Protein AF-A0A940AIV9-F1 (afdb_monomer)

Mean predicted aligned error: 17.61 Å

Structure (mmCIF, N/CA/C/O backbone):
data_AF-A0A940AIV9-F1
#
_entry.id   AF-A0A940AIV9-F1
#
loop_
_atom_site.group_PDB
_atom_site.id
_atom_site.type_symbol
_atom_site.label_atom_id
_atom_site.label_alt_id
_atom_site.label_comp_id
_atom_site.label_asym_id
_atom_site.label_entity_id
_atom_site.label_seq_id
_atom_site.pdbx_PDB_ins_code
_atom_site.Cartn_x
_atom_site.Cartn_y
_atom_site.Cartn_z
_atom_site.occupancy
_atom_site.B_iso_or_equiv
_atom_site.auth_seq_id
_atom_site.auth_comp_id
_atom_site.auth_asym_id
_atom_site.auth_atom_id
_atom_site.pdbx_PDB_model_num
ATOM 1 N N . MET A 1 1 ? -26.441 37.549 36.549 1.00 35.53 1 MET A N 1
ATOM 2 C CA . MET A 1 1 ? -25.973 38.434 35.463 1.00 35.53 1 MET A CA 1
ATOM 3 C C . MET A 1 1 ? -25.386 37.568 34.357 1.00 35.53 1 MET A C 1
ATOM 5 O O . MET A 1 1 ? -24.553 36.737 34.676 1.00 35.53 1 MET A O 1
ATOM 9 N N . ILE A 1 2 ? -25.842 37.787 33.111 1.00 41.91 2 ILE A N 1
ATOM 10 C CA . ILE A 1 2 ? -25.304 37.272 31.827 1.00 41.91 2 ILE A CA 1
ATOM 11 C C . ILE A 1 2 ? -25.547 35.758 31.617 1.00 41.91 2 ILE A C 1
ATOM 13 O O . ILE A 1 2 ? -24.865 34.922 32.184 1.00 41.91 2 ILE A O 1
ATOM 17 N N . SER A 1 3 ? -26.671 35.341 31.022 1.00 33.81 3 SER A N 1
ATOM 18 C CA . SER A 1 3 ? -27.034 35.359 29.586 1.00 33.81 3 SER A CA 1
ATOM 19 C C . SER A 1 3 ? -26.244 34.365 28.724 1.00 33.81 3 SER A C 1
ATOM 21 O O . SER A 1 3 ? -25.050 34.542 28.542 1.00 33.81 3 SER A O 1
ATOM 23 N N . SER A 1 4 ? -26.999 33.428 28.125 1.00 40.06 4 SER A N 1
ATOM 24 C CA . SER A 1 4 ? -26.805 32.793 26.805 1.00 40.06 4 SER A CA 1
ATOM 25 C C . SER A 1 4 ? -25.489 32.028 26.569 1.00 40.06 4 SER A C 1
ATOM 27 O O . SER A 1 4 ? -24.399 32.541 26.734 1.00 40.06 4 SER A O 1
ATOM 29 N N . ILE A 1 5 ? -25.501 30.790 26.073 1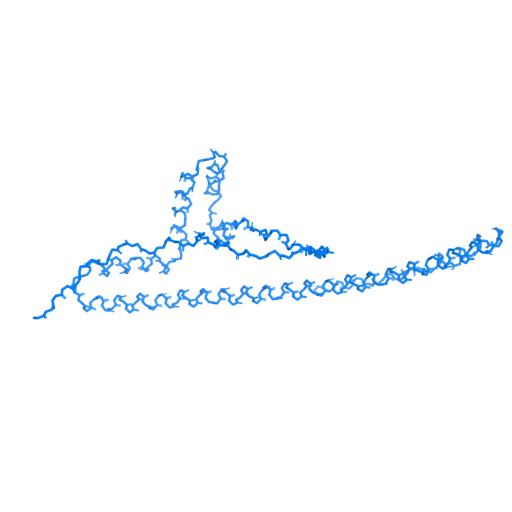.00 49.38 5 ILE A N 1
ATOM 30 C CA . ILE A 1 5 ? -25.778 30.514 24.659 1.00 49.38 5 ILE A CA 1
ATOM 31 C C . ILE A 1 5 ? -26.224 29.054 24.460 1.00 49.38 5 ILE A C 1
ATOM 33 O O . ILE A 1 5 ? -25.660 28.096 24.980 1.00 49.38 5 ILE A O 1
ATOM 37 N N . ARG A 1 6 ? -27.279 28.942 23.655 1.00 40.56 6 ARG A N 1
ATOM 38 C CA . ARG A 1 6 ? -27.915 27.751 23.090 1.00 40.56 6 ARG A CA 1
ATOM 39 C C . ARG A 1 6 ? -26.957 26.903 22.231 1.00 40.56 6 ARG A C 1
ATOM 41 O O . ARG A 1 6 ? -26.183 27.443 21.457 1.00 40.56 6 ARG A O 1
ATOM 48 N N . LYS A 1 7 ? -27.177 25.581 22.271 1.00 41.69 7 LYS A N 1
ATOM 49 C CA . LYS A 1 7 ? -27.156 24.631 21.135 1.00 41.69 7 LYS A CA 1
ATOM 50 C C . LYS A 1 7 ? -25.962 24.735 20.165 1.00 41.69 7 LYS A C 1
ATOM 52 O O . LYS A 1 7 ? -26.050 25.421 19.151 1.00 41.69 7 LYS A O 1
ATOM 57 N N . ILE A 1 8 ? -24.923 23.925 20.376 1.00 42.44 8 ILE A N 1
ATOM 58 C CA . ILE A 1 8 ? -23.969 23.605 19.303 1.00 42.44 8 ILE A CA 1
ATOM 59 C C . ILE A 1 8 ? -24.553 22.457 18.485 1.00 42.44 8 ILE A C 1
ATOM 61 O O . ILE A 1 8 ? -24.561 21.292 18.878 1.00 42.44 8 ILE A O 1
ATOM 65 N N . SER A 1 9 ? -25.132 22.874 17.366 1.00 36.62 9 SER A N 1
ATOM 66 C CA . SER A 1 9 ? -25.648 22.056 16.288 1.00 36.62 9 SER A CA 1
ATOM 67 C C . SER A 1 9 ? -24.570 21.132 15.730 1.00 36.62 9 SER A C 1
ATOM 69 O O . SER A 1 9 ? -23.443 21.538 15.455 1.00 36.62 9 SER A O 1
ATOM 71 N N . VAL A 1 10 ? -24.988 19.892 15.496 1.00 43.44 10 VAL A N 1
ATOM 72 C CA . VAL A 1 10 ? -24.515 19.018 14.423 1.00 43.44 10 VAL A CA 1
ATOM 73 C C . VAL A 1 10 ? -24.258 19.848 13.161 1.00 43.44 10 VAL A C 1
ATOM 75 O O . VAL A 1 10 ? -25.187 20.498 12.693 1.00 43.44 10 VAL A O 1
ATOM 78 N N . LEU A 1 11 ? -23.020 19.846 12.661 1.00 44.34 11 LEU A N 1
ATOM 79 C CA . LEU A 1 11 ? -22.594 19.935 11.252 1.00 44.34 11 LEU A CA 1
ATOM 80 C C . LEU A 1 11 ? -21.132 20.400 11.216 1.00 44.34 11 LEU A C 1
ATOM 82 O O . LEU A 1 11 ? -20.860 21.586 11.309 1.00 44.34 11 LEU A O 1
ATOM 86 N N . PHE A 1 12 ? -20.184 19.482 11.037 1.00 36.56 12 PHE A N 1
ATOM 87 C CA . PHE A 1 12 ? -18.857 19.831 10.517 1.00 36.56 12 PHE A CA 1
ATOM 88 C C . PHE A 1 12 ? -18.238 18.587 9.878 1.00 36.56 12 PHE A C 1
ATOM 90 O O . PHE A 1 12 ? -17.498 17.859 10.526 1.00 36.56 12 PHE A O 1
ATOM 97 N N . LEU A 1 13 ? -18.606 18.302 8.623 1.00 39.66 13 LEU A N 1
ATOM 98 C CA . LEU A 1 13 ? -17.676 17.791 7.604 1.00 39.66 13 LEU A CA 1
ATOM 99 C C . LEU A 1 13 ? -18.347 17.754 6.217 1.00 39.66 13 LEU A C 1
ATOM 101 O O . LEU A 1 13 ? -18.587 16.706 5.625 1.00 39.66 13 LEU A O 1
ATOM 105 N N . ALA A 1 14 ? -18.656 18.930 5.689 1.00 38.38 14 ALA A N 1
ATOM 106 C CA . ALA A 1 14 ? -18.873 19.130 4.265 1.00 38.38 14 ALA A CA 1
ATOM 107 C C . ALA A 1 14 ? -18.460 20.567 3.963 1.00 38.38 14 ALA A C 1
ATOM 109 O O . ALA A 1 14 ? -19.091 21.471 4.486 1.00 38.38 14 ALA A O 1
ATOM 110 N N . VAL A 1 15 ? -17.356 20.740 3.233 1.00 36.44 15 VAL A N 1
ATOM 111 C CA . VAL A 1 15 ? -17.060 21.794 2.241 1.00 36.44 15 VAL A CA 1
ATOM 112 C C . VAL A 1 15 ? -15.551 21.732 1.991 1.00 36.44 15 VAL A C 1
ATOM 114 O O . VAL A 1 15 ? -14.752 22.247 2.760 1.00 36.44 15 VAL A O 1
ATOM 117 N N . LEU A 1 16 ? -15.168 21.073 0.902 1.00 41.28 16 LEU A N 1
ATOM 118 C CA . LEU A 1 16 ? -13.960 21.392 0.143 1.00 41.28 16 LEU A CA 1
ATOM 119 C C . LEU A 1 16 ? -14.302 21.126 -1.323 1.00 41.28 16 LEU A C 1
ATOM 121 O O . LEU A 1 16 ? -13.904 20.108 -1.875 1.00 41.28 16 LEU A O 1
ATOM 125 N N . PHE A 1 17 ? -15.121 22.001 -1.911 1.00 32.78 17 PHE A N 1
ATOM 126 C CA . PHE A 1 17 ? -15.224 22.169 -3.361 1.00 32.78 17 PHE A CA 1
ATOM 127 C C . PHE A 1 17 ? -15.805 23.552 -3.706 1.00 32.78 17 PHE A C 1
ATOM 129 O O . PHE A 1 17 ? -16.908 23.870 -3.271 1.00 32.78 17 PHE A O 1
ATOM 136 N N . SER A 1 18 ? -15.053 24.282 -4.545 1.00 32.97 18 SER A N 1
ATOM 137 C CA . SER A 1 18 ? -15.422 25.471 -5.343 1.00 32.97 18 SER A CA 1
ATOM 138 C C . SER A 1 18 ? -15.595 26.800 -4.581 1.00 32.97 18 SER A C 1
ATOM 140 O O . SER A 1 18 ? -16.187 26.827 -3.517 1.00 32.97 18 SER A O 1
ATOM 142 N N . ALA A 1 19 ? -15.129 27.965 -5.041 1.00 36.75 19 ALA A N 1
ATOM 143 C CA . ALA A 1 19 ? -14.538 28.380 -6.312 1.00 36.75 19 ALA A CA 1
ATOM 144 C C . ALA A 1 19 ? -13.695 29.654 -6.087 1.00 36.75 19 ALA A C 1
ATOM 146 O O . ALA A 1 19 ? -14.114 30.545 -5.353 1.00 36.75 19 ALA A O 1
ATOM 147 N N . ALA A 1 20 ? -12.548 29.760 -6.759 1.00 34.47 20 ALA A N 1
ATOM 148 C CA . ALA A 1 20 ? -11.934 31.048 -7.059 1.00 34.47 20 ALA A CA 1
ATOM 149 C C . ALA A 1 20 ? -12.514 31.538 -8.399 1.00 34.47 20 ALA A C 1
ATOM 151 O O . ALA A 1 20 ? -12.293 30.897 -9.425 1.00 34.47 20 ALA A O 1
ATOM 152 N N . GLY A 1 21 ? -13.287 32.629 -8.380 1.00 33.31 21 GLY A N 1
ATOM 153 C CA . GLY A 1 21 ? -13.469 33.524 -9.534 1.00 33.31 21 GLY A CA 1
ATOM 154 C C . GLY A 1 21 ? -12.379 34.596 -9.438 1.00 33.31 21 GLY A C 1
ATOM 155 O O . GLY A 1 21 ? -12.166 35.135 -8.360 1.00 33.31 21 GLY A O 1
ATOM 156 N N . PHE A 1 22 ? -11.459 34.703 -10.393 1.00 33.28 22 PHE A N 1
ATOM 157 C CA . PHE A 1 22 ? -11.557 35.381 -11.694 1.00 33.28 22 PHE A CA 1
ATOM 158 C C . PHE A 1 22 ? -11.660 36.916 -11.608 1.00 33.28 22 PHE A C 1
ATOM 160 O O . PHE A 1 22 ? -12.744 37.475 -11.501 1.00 33.28 22 PHE A O 1
ATOM 167 N N . SER A 1 23 ? -10.499 37.560 -11.739 1.00 35.00 23 SER A N 1
ATOM 168 C CA . SER A 1 23 ? -10.226 38.834 -12.429 1.00 35.00 23 SER A CA 1
ATOM 169 C C . SER A 1 23 ? -8.707 38.817 -12.674 1.00 35.00 23 SER A C 1
ATOM 171 O O . SER A 1 23 ? -7.967 38.587 -11.725 1.00 35.00 23 SER A O 1
ATOM 173 N N . GLY A 1 24 ? -8.130 38.899 -13.866 1.00 33.28 24 GLY A N 1
ATOM 174 C CA . GLY A 1 24 ? -8.525 39.622 -15.063 1.00 33.28 24 GLY A CA 1
ATOM 175 C C . GLY A 1 24 ? -7.368 40.569 -15.380 1.00 33.28 24 GLY A C 1
ATOM 176 O O . GLY A 1 24 ? -7.442 41.725 -14.998 1.00 33.28 24 GLY A O 1
ATOM 177 N N . GLU A 1 25 ? -6.297 40.069 -16.005 1.00 33.28 25 GLU A N 1
ATOM 178 C CA . GLU A 1 25 ? -5.313 40.908 -16.701 1.00 33.28 25 GLU A CA 1
ATOM 179 C C . GLU A 1 25 ? -4.690 40.108 -17.856 1.00 33.28 25 GLU A C 1
ATOM 181 O O . GLU A 1 25 ? -4.215 38.982 -17.683 1.00 33.28 25 GLU A O 1
ATOM 186 N N . GLU A 1 26 ? -4.820 40.665 -19.059 1.00 43.28 26 GLU A N 1
ATOM 187 C CA . GLU A 1 26 ? -4.381 40.112 -20.335 1.00 43.28 26 GLU A CA 1
ATOM 188 C C . GLU A 1 26 ? -2.860 40.208 -20.486 1.00 43.28 26 GLU A C 1
ATOM 190 O O . GLU A 1 26 ? -2.305 41.302 -20.448 1.00 43.28 26 GLU A O 1
ATOM 195 N N . VAL A 1 27 ? -2.192 39.091 -20.793 1.00 38.41 27 VAL A N 1
ATOM 196 C CA . VAL A 1 27 ? -0.922 39.117 -21.535 1.00 38.41 27 VAL A CA 1
ATOM 197 C C . VAL A 1 27 ? -0.919 37.976 -22.557 1.00 38.41 27 VAL A C 1
ATOM 199 O O . VAL A 1 27 ? -1.159 36.813 -22.235 1.00 38.41 27 VAL A O 1
ATOM 202 N N . SER A 1 28 ? -0.687 38.353 -23.813 1.00 36.31 28 SER A N 1
ATOM 203 C CA . SER A 1 28 ? -0.617 37.510 -25.015 1.00 36.31 28 SER A CA 1
ATOM 204 C C . SER A 1 28 ? 0.601 36.553 -25.032 1.00 36.31 28 SER A C 1
ATOM 206 O O . SER A 1 28 ? 1.498 36.680 -24.198 1.00 36.31 28 SER A O 1
ATOM 208 N N . PRO A 1 29 ? 0.638 35.549 -25.935 1.00 38.81 29 PRO A N 1
ATOM 209 C CA . PRO A 1 29 ? 1.172 34.225 -25.632 1.00 38.81 29 PRO A CA 1
ATOM 210 C C . PRO A 1 29 ? 2.661 34.072 -25.964 1.00 38.81 29 PRO A C 1
ATOM 212 O O . PRO A 1 29 ? 3.092 34.333 -27.084 1.00 38.81 29 PRO A O 1
ATOM 215 N N . VAL A 1 30 ? 3.434 33.519 -25.027 1.00 37.22 30 VAL A N 1
ATOM 216 C CA . VAL A 1 30 ? 4.720 32.882 -25.339 1.00 37.22 30 VAL A CA 1
ATOM 217 C C . VAL A 1 30 ? 4.453 31.399 -25.558 1.00 37.22 30 VAL A C 1
ATOM 219 O O . VAL A 1 30 ? 4.074 30.667 -24.644 1.00 37.22 30 VAL A O 1
ATOM 222 N N . SER A 1 31 ? 4.621 30.959 -26.802 1.00 47.00 31 SER A N 1
ATOM 223 C CA . SER A 1 31 ? 4.541 29.566 -27.230 1.00 47.00 31 SER A CA 1
ATOM 224 C C . SER A 1 31 ? 5.700 28.749 -26.644 1.00 47.00 31 SER A C 1
ATOM 226 O O . SER A 1 31 ? 6.688 28.462 -27.315 1.00 47.00 31 SER A O 1
ATOM 228 N N . GLY A 1 32 ? 5.585 28.374 -25.376 1.00 37.16 32 GLY A N 1
ATOM 229 C CA . GLY A 1 32 ? 6.361 27.307 -24.762 1.00 37.16 32 GLY A CA 1
ATOM 230 C C . GLY A 1 32 ? 5.416 26.146 -24.511 1.00 37.16 32 GLY A C 1
ATOM 231 O O . GLY A 1 32 ? 4.503 26.265 -23.701 1.00 37.16 32 GLY A O 1
ATOM 232 N N . ALA A 1 33 ? 5.586 25.036 -25.227 1.00 41.84 33 ALA A N 1
ATOM 233 C CA . ALA A 1 33 ? 4.832 23.816 -24.974 1.00 41.84 33 ALA A CA 1
ATOM 234 C C . ALA A 1 33 ? 5.215 23.252 -23.595 1.00 41.84 33 ALA A C 1
ATOM 236 O O . ALA A 1 33 ? 6.047 22.352 -23.476 1.00 41.84 33 ALA A O 1
ATOM 237 N N . GLU A 1 34 ? 4.604 23.788 -22.539 1.00 37.44 34 GLU A N 1
ATOM 238 C CA . GLU A 1 34 ? 4.566 23.147 -21.237 1.00 37.44 34 GLU A CA 1
ATOM 239 C C . GLU A 1 34 ? 3.891 21.792 -21.426 1.00 37.44 34 GLU A C 1
ATOM 241 O O . GLU A 1 34 ? 2.693 21.687 -21.711 1.00 37.44 34 GLU A O 1
ATOM 246 N N . LYS A 1 35 ? 4.674 20.721 -21.277 1.00 51.78 35 LYS A N 1
ATOM 247 C CA . LYS A 1 35 ? 4.133 19.381 -21.076 1.00 51.78 35 LYS A CA 1
ATOM 248 C C . LYS A 1 35 ? 3.333 19.429 -19.779 1.00 51.78 35 LYS A C 1
ATOM 250 O O . LYS A 1 35 ? 3.888 19.196 -18.708 1.00 51.78 35 LYS A O 1
ATOM 255 N N . LYS A 1 36 ? 2.037 19.753 -19.874 1.00 43.56 36 LYS A N 1
ATOM 256 C CA . LYS A 1 36 ? 1.091 19.616 -18.768 1.00 43.56 36 LYS A CA 1
ATOM 257 C C . LYS A 1 36 ? 1.310 18.227 -18.190 1.00 43.56 36 LYS A C 1
ATOM 259 O O . LYS A 1 36 ? 1.173 17.237 -18.913 1.00 43.56 36 LYS A O 1
ATOM 264 N N . ALA A 1 37 ? 1.706 18.166 -16.918 1.00 49.06 37 ALA A N 1
ATOM 265 C CA . ALA A 1 37 ? 1.734 16.918 -16.181 1.00 49.06 37 ALA A CA 1
ATOM 266 C C . ALA A 1 37 ? 0.372 16.262 -16.415 1.00 49.06 37 ALA A C 1
ATOM 268 O O . ALA A 1 37 ? -0.665 16.843 -16.084 1.00 49.06 37 ALA A O 1
ATOM 269 N N . GLY A 1 38 ? 0.375 15.120 -17.112 1.00 48.00 38 GLY A N 1
ATOM 270 C CA . GLY A 1 38 ? -0.854 14.413 -17.439 1.00 48.00 38 GLY A CA 1
ATOM 271 C C . GLY A 1 38 ? -1.676 14.216 -16.165 1.00 48.00 38 GLY A C 1
ATOM 272 O O . GLY A 1 38 ? -1.091 14.162 -15.077 1.00 48.00 38 GLY A O 1
ATOM 273 N N . PRO A 1 39 ? -3.012 14.130 -16.270 1.00 46.56 39 PRO A N 1
ATOM 274 C CA . PRO A 1 39 ? -3.876 14.032 -15.103 1.00 46.56 39 PRO A CA 1
ATOM 275 C C . PRO A 1 39 ? -3.319 12.956 -14.177 1.00 46.56 39 PRO A C 1
ATOM 277 O O . PRO A 1 39 ? -3.070 11.833 -14.631 1.00 46.56 39 PRO A O 1
ATOM 280 N N . VAL A 1 40 ? -3.071 13.317 -12.909 1.00 46.31 40 VAL A N 1
ATOM 281 C CA . VAL A 1 40 ? -2.680 12.361 -11.871 1.00 46.31 40 VAL A CA 1
ATOM 282 C C . VAL A 1 40 ? -3.665 11.219 -12.006 1.00 46.31 40 VAL A C 1
ATOM 284 O O . VAL A 1 40 ? -4.858 11.400 -11.760 1.00 46.31 40 VAL A O 1
ATOM 287 N N . LYS A 1 41 ? -3.195 10.060 -12.486 1.00 42.97 41 LYS A N 1
ATOM 288 C CA . LYS A 1 41 ? -4.027 8.868 -12.533 1.00 42.97 41 LYS A CA 1
ATOM 289 C C . LYS A 1 41 ? -4.411 8.650 -11.083 1.00 42.97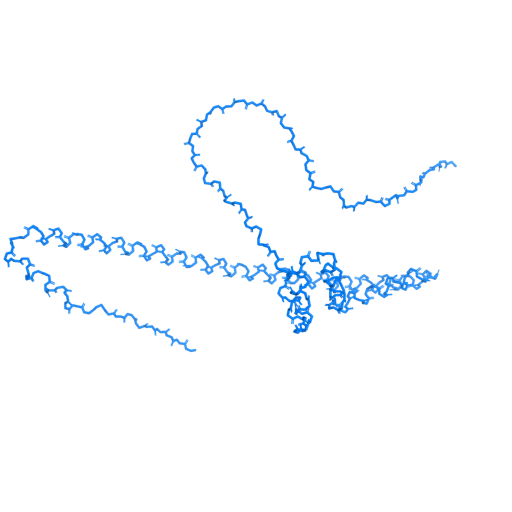 41 LYS A C 1
ATOM 291 O O . LYS A 1 41 ? -3.595 8.177 -10.293 1.00 42.97 41 LYS A O 1
ATOM 296 N N . HIS A 1 42 ? -5.632 9.031 -10.717 1.00 44.88 42 HIS A N 1
ATOM 297 C CA . HIS A 1 42 ? -6.254 8.544 -9.511 1.00 44.88 42 HIS A CA 1
ATOM 298 C C . HIS A 1 42 ? -6.263 7.041 -9.724 1.00 44.88 42 HIS A C 1
ATOM 300 O O . HIS A 1 42 ? -7.120 6.513 -10.435 1.00 44.88 42 HIS A O 1
ATOM 306 N N . PHE A 1 43 ? -5.244 6.351 -9.200 1.00 40.59 43 PHE A N 1
ATOM 307 C CA . PHE A 1 43 ? -5.302 4.922 -8.998 1.00 40.59 43 PHE A CA 1
ATOM 308 C C . PHE A 1 43 ? -6.664 4.731 -8.365 1.00 40.59 43 PHE A C 1
ATOM 310 O O . PHE A 1 43 ? -6.883 5.223 -7.256 1.00 40.59 43 PHE A O 1
ATOM 317 N N . ARG A 1 44 ? -7.608 4.139 -9.114 1.00 44.28 44 ARG A N 1
ATOM 318 C CA . ARG A 1 44 ? -8.869 3.667 -8.559 1.00 44.28 44 ARG A CA 1
ATOM 319 C C . ARG A 1 44 ? -8.405 2.827 -7.394 1.00 44.28 44 ARG A C 1
ATOM 321 O O . ARG A 1 44 ? -7.838 1.759 -7.630 1.00 44.28 44 ARG A O 1
ATOM 328 N N . ARG A 1 45 ? -8.458 3.380 -6.178 1.00 47.06 45 ARG A N 1
ATOM 329 C CA . ARG A 1 45 ? -7.870 2.737 -5.015 1.00 47.06 45 ARG A CA 1
ATOM 330 C C . ARG A 1 45 ? -8.759 1.534 -4.809 1.00 47.06 45 ARG A C 1
ATOM 332 O O . ARG A 1 45 ? -9.814 1.635 -4.189 1.00 47.06 45 ARG A O 1
ATOM 339 N N . ARG A 1 46 ? -8.372 0.407 -5.421 1.00 49.00 46 ARG A N 1
ATOM 340 C CA . ARG A 1 46 ? -8.881 -0.902 -5.052 1.00 49.00 46 ARG A CA 1
ATOM 341 C C . ARG A 1 46 ? -8.802 -0.895 -3.531 1.00 49.00 46 ARG A C 1
ATOM 343 O O . ARG A 1 46 ? -7.768 -0.447 -3.013 1.00 49.00 46 ARG A O 1
ATOM 350 N N . PRO A 1 47 ? -9.874 -1.282 -2.822 1.00 52.78 47 PRO A N 1
ATOM 351 C CA . PRO A 1 47 ? -9.819 -1.318 -1.372 1.00 52.78 47 PRO A CA 1
ATOM 352 C C . PRO A 1 47 ? -8.520 -2.024 -0.970 1.00 52.78 47 PRO A C 1
ATOM 354 O O . PRO A 1 47 ? -8.106 -2.944 -1.688 1.00 52.78 47 PRO A O 1
ATOM 357 N N . PRO A 1 48 ? -7.814 -1.525 0.057 1.00 58.56 48 PRO A N 1
ATOM 358 C CA . PRO A 1 48 ? -6.443 -1.936 0.342 1.00 58.56 48 PRO A CA 1
ATOM 359 C C . PRO A 1 48 ? -6.350 -3.462 0.286 1.00 58.56 48 PRO A C 1
ATOM 361 O O . PRO A 1 48 ? -7.207 -4.130 0.859 1.00 58.56 48 PRO A O 1
ATOM 364 N N . LYS A 1 49 ? -5.363 -4.017 -0.440 1.00 62.78 49 LYS A N 1
ATOM 365 C CA . LYS A 1 49 ? -5.218 -5.473 -0.696 1.00 62.78 49 LYS A CA 1
ATOM 366 C C . LYS A 1 49 ? -5.450 -6.331 0.560 1.00 62.78 49 LYS A C 1
ATOM 368 O O . LYS A 1 49 ? -6.006 -7.417 0.464 1.00 62.78 49 LYS A O 1
ATOM 373 N N . ILE A 1 50 ? -5.077 -5.791 1.719 1.00 68.62 50 ILE A N 1
ATOM 374 C CA . ILE A 1 50 ? -5.218 -6.373 3.058 1.00 68.62 50 ILE A CA 1
ATOM 375 C C . ILE A 1 50 ? -6.682 -6.649 3.451 1.00 68.62 50 ILE A C 1
ATOM 377 O O . ILE A 1 50 ? -6.959 -7.603 4.168 1.00 68.62 50 ILE A O 1
ATOM 381 N N . PHE A 1 51 ? -7.635 -5.817 3.029 1.00 76.81 51 PHE A N 1
ATOM 382 C CA . PHE A 1 51 ? -9.056 -6.058 3.289 1.00 76.81 51 PHE A CA 1
ATOM 383 C C . PHE A 1 51 ? -9.559 -7.233 2.451 1.00 76.81 51 PHE A C 1
ATOM 385 O O . PHE A 1 51 ? -10.138 -8.171 2.990 1.00 76.81 51 PHE A O 1
ATOM 392 N N . TRP A 1 52 ? -9.259 -7.231 1.148 1.00 75.56 52 TRP A N 1
ATOM 393 C CA . TRP A 1 52 ? -9.678 -8.314 0.260 1.00 75.56 52 TRP A CA 1
ATOM 394 C C . TRP A 1 52 ? -9.053 -9.652 0.621 1.00 75.56 52 TRP A C 1
ATOM 396 O O . TRP A 1 52 ? -9.733 -10.667 0.517 1.00 75.56 52 TRP A O 1
ATOM 406 N N . SER A 1 53 ? -7.804 -9.669 1.096 1.00 79.38 53 SER A N 1
ATOM 407 C CA . SER A 1 53 ? -7.140 -10.905 1.518 1.00 79.38 53 SER A CA 1
ATOM 408 C C . SER A 1 53 ? -7.818 -11.585 2.710 1.00 79.38 53 SER A C 1
ATOM 410 O O . SER A 1 53 ? -7.674 -12.791 2.855 1.00 79.38 53 SER A O 1
ATOM 412 N N . LYS A 1 54 ? -8.568 -10.844 3.537 1.00 83.31 54 LYS A N 1
ATOM 413 C CA . LYS A 1 54 ? -9.286 -11.385 4.705 1.00 83.31 54 LYS A CA 1
ATOM 414 C C . LYS A 1 54 ? -10.655 -11.985 4.372 1.00 83.31 54 LYS A C 1
ATOM 416 O O . LYS A 1 54 ? -11.177 -12.754 5.171 1.00 83.31 54 LYS A O 1
ATOM 421 N N . LEU A 1 55 ? -11.225 -11.622 3.224 1.00 88.56 55 LEU A N 1
ATOM 422 C CA . LEU A 1 55 ? -12.531 -12.111 2.779 1.00 88.56 55 LEU A CA 1
ATOM 423 C C . LEU A 1 55 ? -12.448 -13.574 2.339 1.00 88.56 55 LEU A C 1
ATOM 425 O O . LEU A 1 55 ? -11.468 -13.952 1.680 1.00 88.56 55 LEU A O 1
ATOM 429 N N . SER A 1 56 ? -13.495 -14.351 2.631 1.00 89.69 56 SER A N 1
ATOM 430 C CA . SER A 1 56 ? -13.651 -15.709 2.093 1.00 89.69 56 SER A CA 1
ATOM 431 C C . SER A 1 56 ? -13.901 -15.688 0.578 1.00 89.69 56 SER A C 1
ATOM 433 O O . SER A 1 56 ? -14.265 -14.658 0.001 1.00 89.69 56 SER A O 1
ATOM 435 N N . SER A 1 57 ? -13.704 -16.826 -0.092 1.00 88.50 57 SER A N 1
ATOM 436 C CA . SER A 1 57 ? -14.015 -16.980 -1.523 1.00 88.50 57 SER A CA 1
ATOM 437 C C . SER A 1 57 ? -15.481 -16.655 -1.830 1.00 88.50 57 SER A C 1
ATOM 439 O O . SER A 1 57 ? -15.764 -15.968 -2.809 1.00 88.50 57 SER A O 1
ATOM 441 N N . GLU A 1 58 ? -16.397 -17.074 -0.959 1.00 91.06 58 GLU A N 1
ATOM 442 C CA . GLU A 1 58 ? -17.836 -16.820 -1.073 1.00 91.06 58 GLU A CA 1
ATOM 443 C C . GLU A 1 58 ? -18.181 -15.335 -0.925 1.00 91.06 58 GLU A C 1
ATOM 445 O O . GLU A 1 58 ? -18.944 -14.786 -1.718 1.00 91.06 58 GLU A O 1
ATOM 450 N N . GLU A 1 59 ? -17.586 -14.648 0.054 1.00 90.56 59 GLU A N 1
ATOM 451 C CA . GLU A 1 59 ? -17.808 -13.214 0.265 1.00 90.56 59 GLU A CA 1
ATOM 452 C C . GLU A 1 59 ? -17.302 -12.391 -0.923 1.00 90.56 59 GLU A C 1
ATOM 454 O O . GLU A 1 59 ? -17.955 -11.432 -1.340 1.00 90.56 59 GLU A O 1
ATOM 459 N N . ARG A 1 60 ? -16.165 -12.787 -1.511 1.00 88.88 60 ARG A N 1
A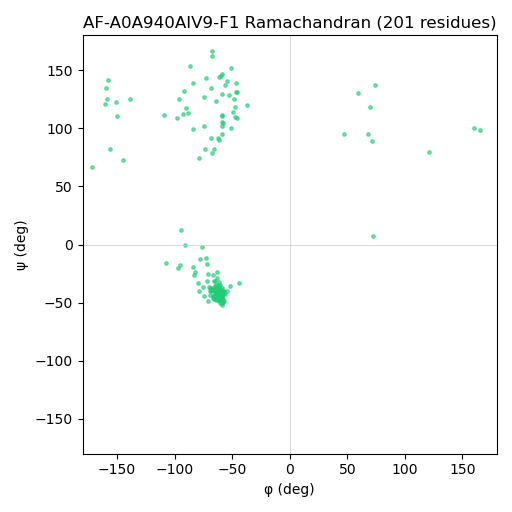TOM 460 C CA . ARG A 1 60 ? -15.650 -12.166 -2.739 1.00 88.88 60 ARG A CA 1
ATOM 461 C C . ARG A 1 60 ? -16.589 -12.406 -3.917 1.00 88.88 60 ARG A C 1
ATOM 463 O O . ARG A 1 60 ? -16.906 -11.450 -4.615 1.00 88.88 60 ARG A O 1
ATOM 470 N N . ALA A 1 61 ? -17.084 -13.632 -4.090 1.00 90.38 61 ALA A N 1
ATOM 471 C CA . ALA A 1 61 ? -18.028 -13.965 -5.155 1.00 90.38 61 ALA A CA 1
ATOM 472 C C . ALA A 1 61 ? -19.333 -13.158 -5.043 1.00 90.38 61 ALA A C 1
ATOM 474 O O . ALA A 1 61 ? -19.815 -12.627 -6.042 1.00 90.38 61 ALA A O 1
ATOM 475 N N . GLN A 1 62 ? -19.863 -12.986 -3.827 1.00 90.31 62 GLN A N 1
ATOM 476 C CA . GLN A 1 62 ? -21.037 -12.143 -3.574 1.00 90.31 62 GLN A CA 1
ATOM 477 C C . GLN A 1 62 ? -20.775 -10.675 -3.920 1.00 90.31 62 GLN A C 1
ATOM 479 O O . GLN A 1 62 ? -21.606 -10.031 -4.559 1.00 90.31 62 GLN A O 1
ATOM 484 N N . ILE A 1 63 ? -19.619 -10.132 -3.527 1.00 90.50 63 ILE A N 1
ATOM 485 C CA . ILE A 1 63 ? -19.255 -8.758 -3.880 1.00 90.50 63 ILE A CA 1
ATOM 486 C C . ILE A 1 63 ? -19.114 -8.604 -5.399 1.00 90.50 63 ILE A C 1
ATOM 488 O O . ILE A 1 63 ? -19.630 -7.639 -5.963 1.00 90.50 63 ILE A O 1
ATOM 492 N N . ASP A 1 64 ? -18.459 -9.552 -6.067 1.00 89.56 64 ASP A N 1
ATOM 493 C CA . ASP A 1 64 ? -18.282 -9.533 -7.518 1.00 89.56 64 ASP A CA 1
ATOM 494 C C . ASP A 1 64 ? -19.628 -9.628 -8.246 1.00 89.56 64 ASP A C 1
ATOM 496 O O . ASP A 1 64 ? -19.856 -8.910 -9.222 1.00 89.56 64 ASP A O 1
ATOM 500 N N . GLN A 1 65 ? -20.557 -10.444 -7.747 1.00 92.69 65 GLN A N 1
ATOM 501 C CA . GLN A 1 65 ? -21.919 -10.540 -8.271 1.00 92.69 65 GLN A CA 1
ATOM 502 C C . GLN A 1 65 ? -22.693 -9.225 -8.092 1.00 92.69 65 GLN A C 1
ATOM 504 O O . GLN A 1 65 ? -23.322 -8.743 -9.038 1.00 92.69 65 GLN A O 1
ATOM 509 N N . LEU A 1 66 ? -22.619 -8.598 -6.914 1.00 91.44 66 LEU A N 1
ATOM 510 C CA . LEU A 1 66 ? -23.250 -7.299 -6.642 1.00 91.44 66 LEU A CA 1
ATOM 511 C C . LEU A 1 66 ? -22.636 -6.166 -7.481 1.00 91.44 66 LEU A C 1
ATOM 513 O O . LEU A 1 66 ? -23.345 -5.274 -7.947 1.00 91.44 66 LEU A O 1
ATOM 517 N N . ALA A 1 67 ? -21.326 -6.217 -7.726 1.00 89.19 67 ALA A N 1
ATOM 518 C CA . ALA A 1 67 ? -20.632 -5.259 -8.576 1.00 89.19 67 ALA A CA 1
ATOM 519 C C . ALA A 1 67 ? -21.019 -5.414 -10.054 1.00 89.19 67 ALA A C 1
ATOM 521 O O . ALA A 1 67 ? -21.283 -4.413 -10.721 1.00 89.19 67 ALA A O 1
ATOM 522 N N . ARG A 1 68 ? -21.098 -6.654 -10.559 1.00 90.31 68 ARG A N 1
ATOM 523 C CA . ARG A 1 68 ? -21.503 -6.956 -11.945 1.00 90.31 68 ARG A CA 1
ATOM 524 C C . ARG A 1 68 ? -22.971 -6.635 -12.213 1.00 90.31 68 ARG A C 1
ATOM 526 O O . ARG A 1 68 ? -23.290 -6.140 -13.285 1.00 90.31 68 ARG A O 1
ATOM 533 N N . SER A 1 69 ? -23.845 -6.871 -11.238 1.00 91.31 69 SER A N 1
ATOM 534 C CA . SER A 1 69 ? -25.282 -6.565 -11.334 1.00 91.31 69 SER A CA 1
ATOM 535 C C . SER A 1 69 ? -25.614 -5.074 -11.186 1.00 91.31 69 SER A C 1
ATOM 537 O O . SER A 1 69 ? -26.775 -4.693 -11.289 1.00 91.31 69 SER A O 1
ATOM 539 N N . GLY A 1 70 ? -24.620 -4.211 -10.941 1.00 89.31 70 GLY A N 1
ATOM 540 C CA . GLY A 1 70 ? -24.812 -2.759 -10.869 1.00 89.31 70 GLY A CA 1
ATOM 541 C C . GLY A 1 70 ? -25.554 -2.269 -9.620 1.00 89.31 70 GLY A C 1
ATOM 542 O O . GLY A 1 70 ? -25.841 -1.074 -9.511 1.00 89.31 70 GLY A O 1
ATOM 543 N N . LYS A 1 71 ? -25.825 -3.148 -8.649 1.00 91.00 71 LYS A N 1
ATOM 544 C CA . LYS A 1 71 ? -26.563 -2.840 -7.418 1.00 91.00 71 LYS A CA 1
ATOM 545 C C . LYS A 1 71 ? -25.692 -2.123 -6.385 1.00 91.00 71 LYS A C 1
ATOM 547 O O . LYS A 1 71 ? -25.253 -2.691 -5.384 1.00 91.00 71 LYS A O 1
ATOM 552 N N . LYS A 1 72 ? -25.423 -0.840 -6.633 1.00 88.69 72 LYS A N 1
ATOM 553 C CA . LYS A 1 72 ? -24.466 -0.034 -5.854 1.00 88.69 72 LYS A CA 1
ATOM 554 C C . LYS A 1 72 ? -24.800 0.064 -4.362 1.00 88.69 72 LYS A C 1
ATOM 556 O O . LYS A 1 72 ? -23.873 0.049 -3.554 1.00 88.69 72 LYS A O 1
ATOM 561 N N . ASP A 1 73 ? -26.071 0.154 -3.982 1.00 91.25 73 ASP A N 1
ATOM 562 C CA . ASP A 1 73 ? -26.444 0.344 -2.575 1.00 91.25 73 ASP A CA 1
ATOM 563 C C . ASP A 1 73 ? -26.379 -0.955 -1.768 1.00 91.25 73 ASP A C 1
ATOM 565 O O . ASP A 1 73 ? -25.825 -0.960 -0.666 1.00 91.25 73 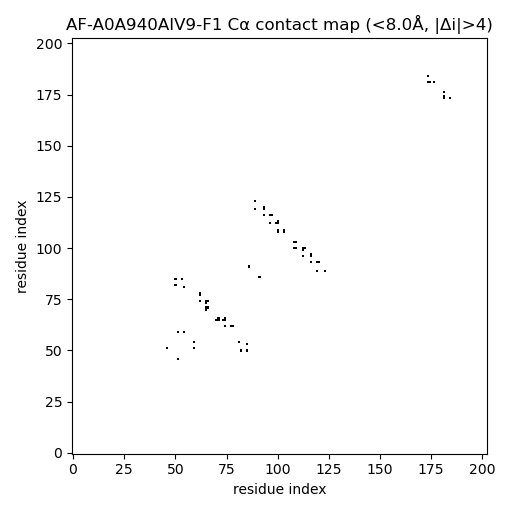ASP A O 1
ATOM 569 N N . GLU A 1 74 ? -26.817 -2.077 -2.347 1.00 91.94 74 GLU A N 1
ATOM 570 C CA . GLU A 1 74 ? -26.614 -3.410 -1.764 1.00 91.94 74 GLU A CA 1
ATOM 571 C C . GLU A 1 74 ? -25.116 -3.720 -1.631 1.00 91.94 74 GLU A C 1
ATOM 573 O O . GLU A 1 74 ? -24.662 -4.155 -0.573 1.00 91.94 74 GLU A O 1
ATOM 578 N N . LEU A 1 75 ? -24.322 -3.398 -2.660 1.00 90.38 75 LEU A N 1
ATOM 579 C CA . LEU A 1 75 ? -22.868 -3.528 -2.622 1.00 90.38 75 LEU A CA 1
ATOM 580 C C . LEU A 1 75 ? -22.249 -2.697 -1.491 1.00 90.38 75 LEU A C 1
ATOM 582 O O . LEU A 1 75 ? -21.422 -3.201 -0.733 1.00 90.38 75 LEU A O 1
ATOM 586 N N . ARG A 1 76 ? -22.643 -1.426 -1.344 1.00 88.75 76 ARG A N 1
ATOM 587 C CA . ARG A 1 76 ? -22.160 -0.557 -0.256 1.00 88.75 76 ARG A CA 1
ATOM 588 C C . ARG A 1 76 ? -22.528 -1.111 1.114 1.00 88.75 76 ARG A C 1
ATOM 590 O O . ARG A 1 76 ? -21.682 -1.095 2.009 1.00 88.75 76 ARG A O 1
ATOM 597 N N . LYS A 1 77 ? -23.761 -1.594 1.282 1.00 92.38 77 LYS A N 1
ATOM 598 C CA . LYS A 1 77 ? -24.228 -2.201 2.532 1.00 92.38 77 LYS A CA 1
ATOM 599 C C . LYS A 1 77 ? -23.405 -3.444 2.863 1.00 92.38 77 LYS A C 1
ATOM 601 O O . LYS A 1 77 ? -22.836 -3.520 3.950 1.00 92.38 77 LYS A O 1
ATOM 606 N N . ARG A 1 78 ? -23.226 -4.342 1.891 1.00 88.62 78 ARG A N 1
ATOM 607 C CA . ARG A 1 78 ? -22.443 -5.569 2.059 1.00 88.62 78 ARG A CA 1
ATOM 608 C C . ARG A 1 78 ? -20.976 -5.286 2.378 1.00 88.62 78 ARG A C 1
ATOM 610 O O . ARG A 1 78 ? -20.409 -5.874 3.294 1.00 88.62 78 ARG A O 1
ATOM 617 N N . MET A 1 79 ? -20.370 -4.331 1.677 1.00 86.62 79 MET A N 1
ATOM 618 C CA . MET A 1 79 ? -18.999 -3.890 1.946 1.00 86.62 79 MET A CA 1
ATOM 619 C C . MET A 1 79 ? -18.851 -3.297 3.349 1.00 86.62 79 MET A C 1
ATOM 621 O O . MET A 1 79 ? -17.843 -3.537 4.010 1.00 86.62 79 MET A O 1
ATOM 625 N N . ARG A 1 80 ? -19.852 -2.547 3.824 1.00 88.00 80 ARG A N 1
ATOM 626 C CA . ARG A 1 80 ? -19.870 -1.990 5.180 1.00 88.00 80 ARG A CA 1
ATOM 627 C C . ARG A 1 80 ? -19.957 -3.092 6.238 1.00 88.00 80 ARG A C 1
ATOM 629 O O . ARG A 1 80 ? -19.188 -3.059 7.192 1.00 88.00 80 ARG A O 1
ATOM 636 N N . GLU A 1 81 ? -20.838 -4.074 6.063 1.00 90.94 81 GLU A N 1
ATOM 637 C CA . GLU A 1 81 ? -20.955 -5.230 6.968 1.00 90.94 81 GLU A CA 1
ATOM 638 C C . GLU A 1 81 ? -19.628 -5.984 7.093 1.00 90.94 81 GLU A C 1
ATOM 640 O O . GLU A 1 81 ? -19.141 -6.233 8.197 1.00 90.94 81 GLU A O 1
ATOM 645 N N . LEU A 1 82 ? -18.998 -6.286 5.957 1.00 90.25 82 LEU A N 1
ATOM 646 C CA . LEU A 1 82 ? -17.709 -6.972 5.923 1.00 90.25 82 LEU A CA 1
ATOM 647 C C . LEU A 1 82 ? -16.598 -6.121 6.548 1.00 90.25 82 LEU A C 1
ATOM 649 O O . LEU A 1 82 ? -15.741 -6.645 7.260 1.00 90.25 82 LEU A O 1
ATOM 653 N N . PHE A 1 83 ? -16.633 -4.801 6.353 1.00 84.81 83 PHE A N 1
ATOM 654 C CA . PHE A 1 83 ? -15.706 -3.889 7.017 1.00 84.81 83 PHE A CA 1
ATOM 655 C C . PHE A 1 83 ? -15.825 -3.951 8.543 1.00 84.81 83 PHE A C 1
ATOM 657 O O . PHE A 1 83 ? -14.800 -4.008 9.218 1.00 84.81 83 PHE A O 1
ATOM 664 N N . TYR A 1 84 ? -17.041 -4.000 9.094 1.00 84.12 84 TYR A N 1
ATOM 665 C CA . TYR A 1 84 ? -17.243 -4.162 10.537 1.00 84.12 84 TYR A CA 1
ATOM 666 C C . TYR A 1 84 ? -16.825 -5.547 11.041 1.00 84.12 84 TYR A C 1
ATOM 668 O O . TYR A 1 84 ? -16.183 -5.643 12.088 1.00 84.12 84 TYR A O 1
ATOM 676 N N . LYS A 1 85 ? -17.107 -6.609 10.276 1.00 87.69 85 LYS A N 1
ATOM 677 C CA . LYS A 1 85 ? -16.701 -7.983 10.608 1.00 87.69 85 LYS A CA 1
ATOM 678 C C . LYS A 1 85 ? -15.182 -8.100 10.771 1.00 87.69 85 LYS A C 1
ATOM 680 O O . LYS A 1 85 ? -14.703 -8.603 11.789 1.00 87.69 85 LYS A O 1
ATOM 685 N N . TYR A 1 86 ? -14.433 -7.576 9.800 1.00 85.44 86 TYR A N 1
ATOM 686 C CA . TYR A 1 86 ? -12.968 -7.653 9.741 1.00 85.44 86 TYR A CA 1
ATOM 687 C C . TYR A 1 86 ? -12.246 -6.430 10.331 1.00 85.44 86 TYR A C 1
ATOM 689 O O . TYR A 1 86 ? -11.032 -6.271 10.137 1.00 85.44 86 TYR A O 1
ATOM 697 N N . ARG A 1 87 ? -12.973 -5.561 11.047 1.00 82.62 87 ARG A N 1
ATOM 698 C CA . ARG A 1 87 ? -12.400 -4.416 11.761 1.00 82.62 87 ARG A CA 1
ATOM 699 C C . ARG A 1 87 ? -11.410 -4.918 12.826 1.00 82.62 87 ARG A C 1
ATOM 701 O O . ARG A 1 87 ? -11.672 -5.957 13.431 1.00 82.62 87 ARG A O 1
ATOM 708 N N . PRO A 1 88 ? -10.293 -4.206 13.075 1.00 84.38 88 PRO A N 1
ATOM 709 C CA . PRO A 1 88 ? -9.369 -4.565 14.149 1.00 84.38 88 PRO A CA 1
ATOM 710 C C . PRO A 1 88 ? -10.081 -4.683 15.502 1.00 84.38 88 PRO A C 1
ATOM 712 O O . PRO A 1 88 ? -10.953 -3.869 15.817 1.00 84.38 88 PRO A O 1
ATOM 715 N N . GLU A 1 89 ? -9.700 -5.676 16.302 1.00 87.38 89 GLU A N 1
ATOM 716 C CA . GLU A 1 89 ? -10.328 -5.953 17.600 1.00 87.38 89 GLU A CA 1
ATOM 717 C C . GLU A 1 89 ? -10.194 -4.777 18.574 1.00 87.38 89 GLU A C 1
ATOM 719 O O . GLU A 1 89 ? -11.109 -4.497 19.342 1.00 87.38 89 GLU A O 1
ATOM 724 N N . GLU A 1 90 ? -9.104 -4.010 18.504 1.00 86.50 90 GLU A N 1
ATOM 725 C CA . GLU A 1 90 ? -8.904 -2.817 19.335 1.00 86.50 90 GLU A CA 1
ATOM 726 C C . GLU A 1 90 ? -9.961 -1.746 19.062 1.00 86.50 90 GLU A C 1
ATOM 728 O O . GLU A 1 90 ? -10.409 -1.055 19.972 1.00 86.50 90 GLU A O 1
ATOM 733 N N . MET A 1 91 ? -10.393 -1.638 17.807 1.00 85.94 91 MET A N 1
ATOM 734 C CA . MET A 1 91 ? -11.446 -0.714 17.417 1.00 85.94 91 MET A CA 1
ATOM 735 C C . MET A 1 91 ? -12.831 -1.208 17.849 1.00 85.94 91 MET A C 1
ATOM 737 O O . MET A 1 91 ? -13.645 -0.390 18.262 1.00 85.94 91 MET A O 1
ATOM 741 N N . LYS A 1 92 ? -13.088 -2.524 17.809 1.00 89.81 92 LYS A N 1
ATOM 742 C CA . LYS A 1 92 ? -14.326 -3.106 18.362 1.00 89.81 92 LYS A CA 1
ATOM 743 C C . LYS A 1 92 ? -14.409 -2.884 19.875 1.00 89.81 92 LYS A C 1
ATOM 745 O O . LYS A 1 92 ? -15.452 -2.497 20.388 1.00 89.81 92 LYS A O 1
ATOM 750 N N . ARG A 1 93 ? -13.292 -3.064 20.592 1.00 91.56 93 ARG A N 1
ATOM 751 C CA . ARG A 1 93 ? -13.192 -2.772 22.034 1.00 91.56 93 ARG A CA 1
ATOM 752 C C . ARG A 1 93 ? -13.478 -1.305 22.340 1.00 91.56 93 ARG A C 1
ATOM 754 O O . ARG A 1 93 ? -14.150 -1.017 23.321 1.00 91.56 93 ARG A O 1
ATOM 761 N N . LEU A 1 94 ? -13.004 -0.393 21.494 1.00 92.94 94 LEU A N 1
ATOM 762 C CA . LEU A 1 94 ? -13.257 1.036 21.651 1.00 92.94 94 LEU A CA 1
ATOM 763 C C . LEU A 1 94 ? -14.746 1.382 21.494 1.00 92.94 94 LEU A C 1
ATOM 765 O O . LEU A 1 94 ? -15.247 2.186 22.276 1.00 92.94 94 LEU A O 1
ATOM 769 N N . ASP A 1 95 ? -15.460 0.738 20.563 1.00 90.56 95 ASP A N 1
ATOM 770 C CA . ASP A 1 95 ? -16.916 0.897 20.435 1.00 90.56 95 ASP A CA 1
ATOM 771 C C . ASP A 1 95 ? -17.634 0.419 21.718 1.00 90.56 95 ASP A C 1
ATOM 773 O O . ASP A 1 95 ? -18.465 1.136 22.271 1.00 90.56 95 ASP A O 1
ATOM 777 N N . VAL A 1 96 ? -17.251 -0.746 22.262 1.00 93.56 96 VAL A N 1
ATOM 778 C CA . VAL A 1 96 ? -17.827 -1.284 23.513 1.00 93.56 96 VAL A CA 1
ATOM 779 C C . VAL A 1 96 ? -17.564 -0.363 24.709 1.00 93.56 96 VAL A C 1
ATOM 781 O O . VAL A 1 96 ? -18.459 -0.142 25.524 1.00 93.56 96 VAL A O 1
ATOM 784 N N . LEU A 1 97 ? -16.349 0.180 24.833 1.00 93.19 97 LEU A N 1
ATOM 785 C CA . LEU A 1 97 ? -16.016 1.139 25.890 1.00 93.19 97 LEU A CA 1
ATOM 786 C C . LEU A 1 97 ? -16.794 2.446 25.732 1.00 93.19 97 LEU A C 1
ATOM 788 O O . LEU A 1 97 ? -17.287 2.977 26.723 1.00 93.19 97 LEU A O 1
ATOM 792 N N . SER A 1 98 ? -16.966 2.927 24.499 1.00 93.44 98 SER A N 1
ATOM 793 C CA . SER A 1 98 ? -17.794 4.098 24.210 1.00 93.44 98 SER A CA 1
ATOM 794 C C . SER A 1 98 ? -19.245 3.875 24.644 1.00 93.44 98 SER A C 1
ATOM 796 O O . SER A 1 98 ? -19.827 4.728 25.310 1.00 93.44 98 SER A O 1
ATOM 798 N N . ASP A 1 99 ? -19.823 2.712 24.342 1.00 94.50 99 ASP A N 1
ATOM 799 C CA . ASP A 1 99 ? -21.182 2.374 24.777 1.00 94.50 99 ASP A CA 1
ATOM 800 C C . ASP A 1 99 ? -21.297 2.293 26.303 1.00 94.50 99 ASP A C 1
ATOM 802 O O . ASP A 1 99 ? -22.286 2.754 26.876 1.00 94.50 99 ASP A O 1
ATOM 806 N N . ARG A 1 100 ? -20.286 1.731 26.980 1.00 93.75 100 ARG A N 1
ATOM 807 C CA . ARG A 1 100 ? -20.230 1.696 28.450 1.00 93.75 100 ARG A CA 1
ATOM 808 C C . ARG A 1 100 ? -20.138 3.100 29.041 1.00 93.75 100 ARG A C 1
ATOM 810 O O . ARG A 1 100 ? -20.865 3.389 29.983 1.00 93.75 100 ARG A O 1
ATOM 817 N N . TYR A 1 101 ? -19.320 3.974 28.458 1.00 93.38 101 TYR A N 1
ATOM 818 C CA . TYR A 1 101 ? -19.176 5.368 28.881 1.00 93.38 101 TYR A CA 1
ATOM 819 C C . TYR A 1 101 ? -20.493 6.149 28.778 1.00 93.38 101 TYR A C 1
ATOM 821 O O . TYR A 1 101 ? -20.834 6.928 29.664 1.00 93.38 101 TYR A O 1
ATOM 829 N N . LEU A 1 102 ? -21.246 5.941 27.694 1.00 93.88 102 LEU A N 1
ATOM 830 C CA . LEU A 1 102 ? -22.532 6.611 27.485 1.00 93.88 102 LEU A CA 1
ATOM 831 C C . LEU A 1 102 ? -23.628 6.083 28.421 1.00 93.88 102 LEU A C 1
ATOM 833 O O . LEU A 1 102 ? -24.521 6.837 28.805 1.00 93.88 102 LEU A O 1
ATOM 837 N N . LYS A 1 103 ? -23.568 4.798 28.787 1.00 94.88 103 LYS A N 1
ATOM 838 C CA . LYS A 1 103 ? -24.534 4.156 29.691 1.00 94.88 103 LYS A CA 1
ATOM 839 C C . LYS A 1 103 ? -24.226 4.389 31.169 1.00 94.88 103 LYS A C 1
ATOM 841 O O . LYS A 1 103 ? -25.154 4.343 31.977 1.00 94.88 103 LYS A O 1
ATOM 846 N N . SER A 1 104 ? -22.965 4.620 31.537 1.00 91.94 104 SER A N 1
ATOM 847 C CA . SER A 1 104 ? -22.587 4.835 32.932 1.00 91.94 104 SER A CA 1
ATOM 848 C C . SER A 1 104 ? -23.144 6.164 33.442 1.00 91.94 104 SER A C 1
ATOM 850 O O . SER A 1 104 ? -23.098 7.192 32.759 1.00 91.94 104 SER A O 1
ATOM 852 N N . LYS A 1 105 ? -23.719 6.132 34.648 1.00 88.75 105 LYS A N 1
ATOM 853 C CA . LYS A 1 105 ? -24.223 7.319 35.360 1.00 88.75 105 LYS A CA 1
ATOM 854 C C . LYS A 1 105 ? -23.216 7.845 36.381 1.00 88.75 105 LYS A C 1
ATOM 856 O O . LYS A 1 105 ? -23.307 9.010 36.749 1.00 88.75 105 LYS A O 1
ATOM 861 N N . ASP A 1 106 ? -22.273 7.001 36.794 1.00 93.12 106 ASP A N 1
ATOM 862 C CA . ASP A 1 106 ? -21.219 7.342 37.739 1.00 93.12 106 ASP A CA 1
ATOM 863 C C . ASP A 1 106 ? -20.026 8.020 37.045 1.00 93.12 106 ASP A C 1
ATOM 865 O O . ASP A 1 106 ? -19.605 7.650 35.944 1.00 93.12 106 ASP A O 1
ATOM 869 N N . GLU A 1 107 ? -19.482 9.043 37.696 1.00 91.38 107 GLU A N 1
ATOM 870 C CA . GLU A 1 107 ? -18.401 9.876 37.180 1.00 91.38 107 GLU A CA 1
ATOM 871 C C . GLU A 1 107 ? -17.031 9.201 37.345 1.00 91.38 107 GLU A C 1
ATOM 873 O O . GLU A 1 107 ? -16.177 9.310 36.459 1.00 91.38 107 GLU A O 1
ATOM 878 N N . ALA A 1 108 ? -16.840 8.419 38.414 1.00 92.38 108 ALA A N 1
ATOM 879 C CA . ALA A 1 108 ? -15.607 7.666 38.636 1.00 92.38 108 ALA A CA 1
ATOM 880 C C . ALA A 1 108 ? -15.402 6.580 37.560 1.00 92.38 108 ALA A C 1
ATOM 882 O O . ALA A 1 108 ? -14.317 6.472 36.979 1.00 92.38 108 ALA A O 1
ATOM 883 N N . GLU A 1 109 ? -16.463 5.843 37.216 1.00 90.31 109 GLU A N 1
ATOM 884 C CA . GLU A 1 109 ? -16.458 4.872 36.113 1.00 90.31 109 GLU A CA 1
ATOM 885 C C . GLU A 1 109 ? -16.215 5.533 34.748 1.00 90.31 109 GLU A C 1
ATOM 887 O O . GLU A 1 109 ? -15.495 5.005 33.900 1.00 90.31 109 GLU A O 1
ATOM 892 N N . ARG A 1 110 ? -16.765 6.729 34.509 1.00 91.94 110 ARG A N 1
ATOM 893 C CA . ARG A 1 110 ? -16.494 7.474 33.268 1.00 91.94 110 ARG A CA 1
ATOM 894 C C . ARG A 1 110 ? -15.019 7.832 33.126 1.00 91.94 110 ARG A C 1
ATOM 896 O O . ARG A 1 110 ? -14.480 7.760 32.020 1.00 91.94 110 ARG A O 1
ATOM 903 N N . LEU A 1 111 ? -14.357 8.210 34.217 1.00 94.25 111 LEU A N 1
ATOM 904 C CA . LEU A 1 111 ? -12.936 8.558 34.202 1.00 94.25 111 LEU A CA 1
ATOM 905 C C . LEU A 1 111 ? -12.039 7.344 33.934 1.00 94.25 111 LEU A C 1
ATOM 907 O O . LEU A 1 111 ? -11.076 7.474 33.173 1.00 94.25 111 LEU A O 1
ATOM 911 N N . SER A 1 112 ? -12.346 6.173 34.502 1.00 93.94 112 SER A N 1
ATOM 912 C CA . SER A 1 112 ? -11.591 4.944 34.214 1.00 93.94 112 SER A CA 1
ATOM 913 C C . SER A 1 112 ? -11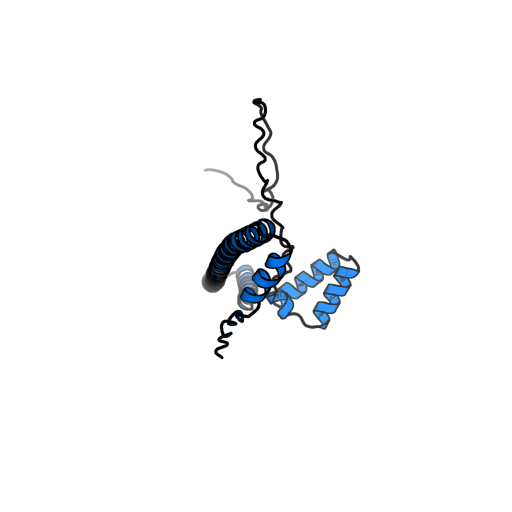.761 4.517 32.754 1.00 93.94 112 SER A C 1
ATOM 915 O O . SER A 1 112 ? -10.762 4.337 32.053 1.00 93.94 112 SER A O 1
ATOM 917 N N . ILE A 1 113 ? -12.999 4.500 32.246 1.00 93.81 113 ILE A N 1
ATOM 918 C CA . ILE A 1 113 ? -13.291 4.173 30.843 1.00 93.81 113 ILE A CA 1
ATOM 919 C C . ILE A 1 113 ? -12.573 5.143 29.894 1.00 93.81 113 ILE A C 1
ATOM 921 O O . ILE A 1 113 ? -11.994 4.723 28.892 1.00 93.81 113 ILE A O 1
ATOM 925 N N . ARG A 1 114 ? -12.534 6.443 30.218 1.00 94.88 114 ARG A N 1
ATOM 926 C CA . ARG A 1 114 ? -11.829 7.444 29.404 1.00 94.88 114 ARG A CA 1
ATOM 927 C C . ARG A 1 114 ? -10.330 7.158 29.305 1.00 94.88 114 ARG A C 1
ATOM 929 O O . ARG A 1 114 ? -9.779 7.247 28.209 1.00 94.88 114 ARG A O 1
ATOM 936 N N . LYS A 1 115 ? -9.680 6.782 30.413 1.00 96.25 115 LYS A N 1
ATOM 937 C CA . LYS A 1 115 ? -8.250 6.415 30.432 1.00 96.25 115 LYS A CA 1
ATOM 938 C C . LYS A 1 115 ? -7.973 5.161 29.597 1.00 96.25 115 LYS A C 1
ATOM 940 O O . LYS A 1 115 ? -6.986 5.112 28.858 1.00 96.25 115 LYS A O 1
ATOM 945 N N . GLU A 1 116 ? -8.853 4.164 29.666 1.00 94.31 116 GLU A N 1
ATOM 946 C CA . GLU A 1 116 ? -8.750 2.951 28.845 1.00 94.31 116 GLU A CA 1
ATOM 947 C C . GLU A 1 116 ? -8.915 3.260 27.349 1.00 94.31 116 GLU A C 1
ATOM 949 O O . GLU A 1 116 ? -8.091 2.844 26.527 1.00 94.31 116 GLU A O 1
ATOM 954 N N . MET A 1 117 ? -9.926 4.058 26.990 1.00 94.88 117 MET A N 1
ATOM 955 C CA . MET A 1 117 ? -10.147 4.515 25.615 1.00 94.88 117 MET A CA 1
ATOM 956 C C . MET A 1 117 ? -8.965 5.328 25.081 1.00 94.88 117 MET A C 1
ATOM 958 O O . MET A 1 117 ? -8.558 5.138 23.932 1.00 94.88 117 MET A O 1
ATOM 962 N N . GLU A 1 118 ? -8.393 6.219 25.892 1.00 95.38 118 GLU A N 1
ATOM 963 C CA . GLU A 1 118 ? -7.218 7.014 25.527 1.00 95.38 118 GLU A CA 1
ATOM 964 C C . GLU A 1 118 ? -6.005 6.119 25.246 1.00 95.38 118 GLU A C 1
ATOM 966 O O . GLU A 1 118 ? -5.314 6.296 24.239 1.00 95.38 118 GLU A O 1
ATOM 971 N N . THR A 1 119 ? -5.784 5.110 26.088 1.00 95.81 119 THR A N 1
ATOM 972 C CA . THR A 1 119 ? -4.694 4.140 25.926 1.00 95.81 119 THR A CA 1
ATOM 973 C C . THR A 1 119 ? -4.846 3.344 24.628 1.00 95.81 119 THR A C 1
ATOM 975 O O . THR A 1 119 ? -3.904 3.275 23.832 1.00 95.81 119 THR A O 1
AT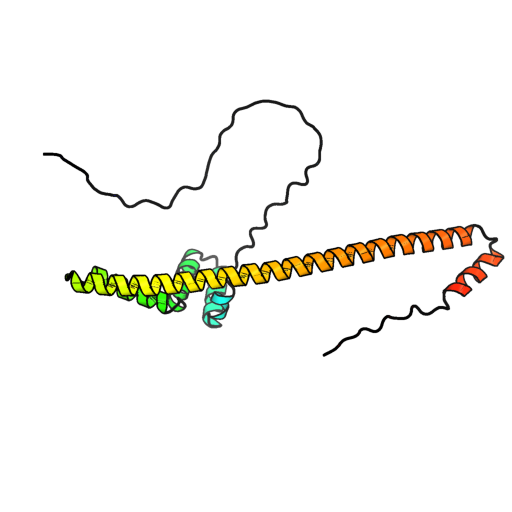OM 978 N N . LEU A 1 120 ? -6.043 2.812 24.352 1.00 93.69 120 LEU A N 1
ATOM 979 C CA . LEU A 1 120 ? -6.329 2.112 23.095 1.00 93.69 120 LEU A CA 1
ATOM 980 C C . LEU A 1 120 ? -6.183 3.032 21.877 1.00 93.69 120 LEU A C 1
ATOM 982 O O . LEU A 1 120 ? -5.600 2.637 20.865 1.00 93.69 120 LEU A O 1
ATOM 986 N N . SER A 1 121 ? -6.650 4.276 21.983 1.00 92.00 121 SER A N 1
ATOM 987 C CA . SER A 1 121 ? -6.530 5.268 20.911 1.00 92.00 121 SER A CA 1
ATOM 988 C C . SER A 1 121 ? -5.066 5.559 20.590 1.00 92.00 121 SER A C 1
ATOM 990 O O . SER A 1 121 ? -4.668 5.509 19.426 1.00 92.00 121 SER A O 1
ATOM 992 N N . ARG A 1 122 ? -4.226 5.788 21.609 1.00 95.12 122 ARG A N 1
ATOM 993 C CA . ARG A 1 122 ? -2.779 5.991 21.433 1.00 95.12 122 ARG A CA 1
ATOM 994 C C . ARG A 1 122 ? -2.111 4.789 20.769 1.00 95.12 122 ARG A C 1
ATOM 996 O O . ARG A 1 122 ? -1.300 4.977 19.865 1.00 95.12 122 ARG A O 1
ATOM 1003 N N . ALA A 1 123 ? -2.465 3.568 21.169 1.00 92.38 123 ALA A N 1
ATOM 1004 C CA . ALA A 1 123 ? -1.935 2.354 20.550 1.00 92.38 123 ALA A CA 1
ATOM 1005 C C . ALA A 1 123 ? -2.300 2.260 19.057 1.00 92.38 123 ALA A C 1
ATOM 1007 O O . ALA A 1 123 ? -1.439 1.972 18.224 1.00 92.38 123 ALA A O 1
ATOM 1008 N N . LEU A 1 124 ? -3.550 2.567 18.697 1.00 90.69 124 LEU A N 1
ATOM 1009 C CA . LEU A 1 124 ? -4.001 2.609 17.302 1.00 90.69 124 LEU A CA 1
ATOM 1010 C C . LEU A 1 124 ? -3.271 3.679 16.482 1.00 90.69 124 LEU A C 1
ATOM 1012 O O . LEU A 1 124 ? -2.858 3.415 15.350 1.00 90.69 124 LEU A O 1
ATOM 1016 N N . PHE A 1 125 ? -3.071 4.869 17.054 1.00 92.75 125 PHE A N 1
ATOM 1017 C CA . PHE A 1 125 ? -2.305 5.934 16.409 1.00 92.75 125 PHE A CA 1
ATOM 1018 C C . PHE A 1 125 ? -0.854 5.524 16.156 1.00 92.75 125 PHE A C 1
ATOM 1020 O O . PHE A 1 125 ? -0.368 5.730 15.045 1.00 92.75 125 PHE A O 1
ATOM 1027 N N . ARG A 1 126 ? -0.189 4.885 17.128 1.00 94.00 126 ARG A N 1
ATOM 1028 C CA . ARG A 1 126 ? 1.177 4.361 16.957 1.00 94.00 126 ARG A CA 1
ATOM 1029 C C . ARG A 1 126 ? 1.253 3.350 15.815 1.00 94.00 126 ARG A C 1
ATOM 1031 O O . ARG A 1 126 ? 2.016 3.561 14.882 1.00 94.00 126 ARG A O 1
ATOM 1038 N N . LYS A 1 127 ? 0.363 2.349 15.793 1.00 89.88 127 LYS A N 1
ATOM 1039 C CA . LYS A 1 127 ? 0.289 1.371 14.688 1.00 89.88 127 LYS A CA 1
ATOM 1040 C C . LYS A 1 127 ? 0.133 2.045 13.322 1.00 89.88 127 LYS A C 1
ATOM 1042 O O . LYS A 1 127 ? 0.739 1.620 12.341 1.00 89.88 127 LYS A O 1
ATOM 1047 N N . ARG A 1 128 ? -0.674 3.109 13.241 1.00 88.94 128 ARG A N 1
ATOM 1048 C CA . ARG A 1 128 ? -0.857 3.880 12.002 1.00 88.94 128 ARG A CA 1
ATOM 1049 C C . ARG A 1 128 ? 0.393 4.674 11.616 1.00 88.94 128 ARG A C 1
ATOM 1051 O O . ARG A 1 128 ? 0.708 4.752 10.428 1.00 88.94 128 ARG A O 1
ATOM 1058 N N . GLN A 1 129 ? 1.087 5.264 12.585 1.00 92.69 129 GLN A N 1
ATOM 1059 C CA . GLN A 1 129 ? 2.354 5.956 12.351 1.00 92.69 129 GLN A CA 1
ATOM 1060 C C . GLN A 1 129 ? 3.417 4.983 11.844 1.00 92.69 129 GLN A C 1
ATOM 1062 O O . GLN A 1 129 ? 4.034 5.262 10.822 1.00 92.69 129 GLN A O 1
ATOM 1067 N N . ASP A 1 130 ? 3.561 3.821 12.478 1.00 92.81 130 ASP A N 1
ATOM 1068 C CA . ASP A 1 130 ? 4.530 2.797 12.075 1.00 92.81 130 ASP A CA 1
ATOM 1069 C C . ASP A 1 130 ? 4.234 2.269 10.669 1.00 92.81 130 ASP A C 1
ATOM 1071 O O . ASP A 1 130 ? 5.123 2.201 9.825 1.00 92.81 130 ASP A O 1
ATOM 1075 N N . PHE A 1 131 ? 2.961 2.002 10.361 1.00 87.81 131 PHE A N 1
ATOM 1076 C CA . PHE A 1 131 ? 2.543 1.657 9.002 1.00 87.81 131 PHE A CA 1
ATOM 1077 C C . PHE A 1 131 ? 2.919 2.746 7.988 1.00 87.81 131 PHE A C 1
ATOM 1079 O O . PHE A 1 131 ? 3.368 2.444 6.886 1.00 87.81 131 PHE A O 1
ATOM 1086 N N . THR A 1 132 ? 2.744 4.019 8.346 1.00 88.56 132 THR A N 1
ATOM 1087 C CA . THR A 1 132 ? 3.090 5.142 7.464 1.00 88.56 132 THR A CA 1
ATOM 1088 C C . THR A 1 132 ? 4.598 5.220 7.243 1.00 88.56 132 THR A C 1
ATOM 1090 O O . THR A 1 132 ? 5.023 5.311 6.097 1.00 88.56 132 THR A O 1
ATOM 1093 N N . LYS A 1 133 ? 5.401 5.102 8.307 1.00 93.50 133 LYS A N 1
ATOM 1094 C CA . LYS A 1 133 ? 6.869 5.081 8.230 1.00 93.50 133 LYS A CA 1
ATOM 1095 C C . LYS A 1 133 ? 7.377 3.944 7.345 1.00 93.50 133 LYS A C 1
ATOM 1097 O O . LYS A 1 133 ? 8.193 4.185 6.464 1.00 93.50 133 LYS A O 1
ATOM 1102 N N . ASN A 1 134 ? 6.845 2.735 7.523 1.00 90.50 134 ASN A N 1
ATOM 1103 C CA . ASN A 1 134 ? 7.242 1.578 6.720 1.00 90.50 134 ASN A CA 1
ATOM 1104 C C . ASN A 1 134 ? 6.884 1.760 5.240 1.00 90.50 134 ASN A C 1
ATOM 1106 O O . ASN A 1 134 ? 7.706 1.476 4.378 1.00 90.50 134 ASN A O 1
ATOM 1110 N N . ASN A 1 135 ? 5.695 2.293 4.933 1.00 89.50 135 ASN A N 1
ATOM 1111 C CA . ASN A 1 135 ? 5.334 2.582 3.543 1.00 89.50 135 ASN A CA 1
ATOM 1112 C C . ASN A 1 135 ? 6.241 3.641 2.917 1.00 89.50 135 ASN A C 1
ATOM 1114 O O . ASN A 1 135 ? 6.597 3.493 1.754 1.00 89.50 135 ASN A O 1
ATOM 1118 N N . ILE A 1 136 ? 6.594 4.694 3.663 1.00 91.69 136 ILE A N 1
ATOM 1119 C CA . ILE A 1 136 ? 7.528 5.721 3.185 1.00 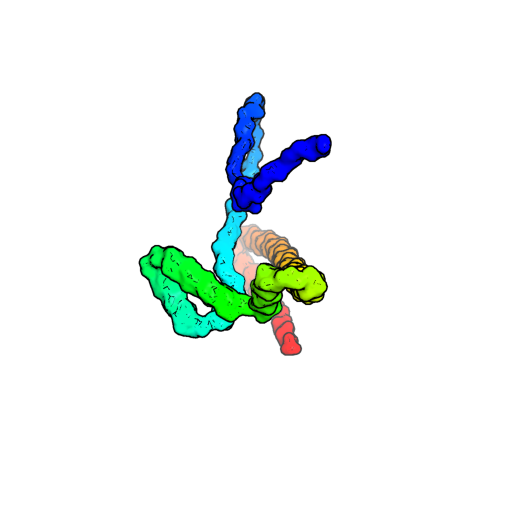91.69 136 ILE A CA 1
ATOM 1120 C C . ILE A 1 136 ? 8.861 5.059 2.828 1.00 91.69 136 ILE A C 1
ATOM 1122 O O . ILE A 1 136 ? 9.290 5.161 1.681 1.00 91.69 136 ILE A O 1
ATOM 1126 N N . ALA A 1 137 ? 9.430 4.273 3.744 1.00 92.38 137 ALA A N 1
ATOM 1127 C CA . ALA A 1 137 ? 10.684 3.561 3.512 1.00 92.38 137 ALA A CA 1
ATOM 1128 C C . ALA A 1 137 ? 10.618 2.605 2.303 1.00 92.38 137 ALA A C 1
ATOM 1130 O O . ALA A 1 137 ? 11.553 2.525 1.506 1.00 92.38 137 ALA A O 1
ATOM 1131 N N . ASP A 1 138 ? 9.507 1.887 2.121 1.00 90.06 138 ASP A N 1
ATOM 1132 C CA . ASP A 1 138 ? 9.321 1.010 0.962 1.00 90.06 138 ASP A CA 1
ATOM 1133 C C . ASP A 1 138 ? 9.220 1.799 -0.350 1.00 90.06 138 ASP A C 1
ATOM 1135 O O . ASP A 1 138 ? 9.757 1.369 -1.375 1.00 90.06 138 ASP A O 1
ATOM 1139 N N . THR A 1 139 ? 8.553 2.956 -0.339 1.00 89.06 139 THR A N 1
ATOM 1140 C CA . THR A 1 139 ? 8.472 3.830 -1.517 1.00 89.06 139 THR A CA 1
ATOM 1141 C C . THR A 1 139 ? 9.804 4.488 -1.849 1.00 89.06 139 THR A C 1
ATOM 1143 O O . THR A 1 139 ? 10.135 4.595 -3.027 1.00 89.06 139 THR A O 1
ATOM 1146 N N . GLU A 1 140 ? 10.597 4.856 -0.844 1.00 93.62 140 GLU A N 1
ATOM 1147 C CA . GLU A 1 140 ? 11.954 5.381 -1.024 1.00 93.62 140 GLU A CA 1
ATOM 1148 C C . GLU A 1 140 ? 12.847 4.336 -1.700 1.00 93.62 140 GLU A C 1
ATOM 1150 O O . GLU A 1 140 ? 13.440 4.616 -2.739 1.00 93.62 140 GLU A O 1
ATOM 1155 N N . LYS A 1 141 ? 12.827 3.081 -1.231 1.00 93.69 141 LYS A N 1
ATOM 1156 C CA . LYS A 1 141 ? 13.552 1.974 -1.884 1.00 93.69 141 LYS A CA 1
ATOM 1157 C C . LYS A 1 141 ? 13.117 1.743 -3.331 1.00 93.69 141 LYS A C 1
ATOM 1159 O O . LYS A 1 141 ? 13.934 1.402 -4.186 1.00 93.69 141 LYS A O 1
ATOM 1164 N N . GLN A 1 142 ? 11.821 1.860 -3.623 1.00 90.69 142 GLN A N 1
ATOM 1165 C CA . GLN A 1 142 ? 11.323 1.738 -4.998 1.00 90.69 142 GLN A CA 1
ATOM 1166 C C . GLN A 1 142 ? 11.819 2.889 -5.876 1.00 90.69 142 GLN A C 1
ATOM 1168 O O . GLN A 1 142 ? 12.171 2.662 -7.033 1.00 90.69 142 GLN A O 1
ATOM 1173 N N . LEU A 1 143 ? 11.870 4.100 -5.322 1.00 94.81 143 LEU A N 1
ATOM 1174 C CA . LEU A 1 143 ? 12.368 5.285 -6.004 1.00 94.81 143 LEU A CA 1
ATOM 1175 C C . LEU A 1 143 ? 13.866 5.161 -6.309 1.00 94.81 143 LEU A C 1
ATOM 1177 O O . LEU A 1 143 ? 14.262 5.404 -7.446 1.00 94.81 143 LEU A O 1
ATOM 1181 N N . GLU A 1 144 ? 14.675 4.696 -5.357 1.00 95.81 144 GLU A N 1
ATOM 1182 C CA . GLU A 1 144 ? 16.106 4.430 -5.562 1.00 95.81 144 GLU A CA 1
ATOM 1183 C C . GLU A 1 144 ? 16.348 3.412 -6.684 1.00 95.81 144 GLU A C 1
ATOM 1185 O O . GLU A 1 144 ? 17.170 3.636 -7.574 1.00 95.81 144 GLU A O 1
ATOM 1190 N N . ARG A 1 145 ? 15.592 2.307 -6.702 1.00 93.06 145 ARG A N 1
ATOM 1191 C CA . ARG A 1 145 ? 15.684 1.305 -7.780 1.00 93.06 145 ARG A CA 1
ATOM 1192 C C . ARG A 1 145 ? 15.334 1.900 -9.138 1.00 93.06 145 ARG A C 1
ATOM 1194 O O . ARG A 1 145 ? 16.071 1.707 -10.099 1.00 93.06 145 ARG A O 1
ATOM 1201 N N . ALA A 1 146 ? 14.245 2.665 -9.209 1.00 93.00 146 ALA A N 1
ATOM 1202 C CA . ALA A 1 146 ? 13.837 3.326 -10.443 1.00 93.00 146 ALA A CA 1
ATOM 1203 C C . ALA A 1 146 ? 14.898 4.325 -10.942 1.00 93.00 146 ALA A C 1
ATOM 1205 O O . ALA A 1 146 ? 15.117 4.437 -12.148 1.00 93.00 146 ALA A O 1
ATOM 1206 N N . GLN A 1 147 ? 15.587 5.024 -10.033 1.00 96.62 147 GLN A N 1
ATOM 1207 C CA . GLN A 1 147 ? 16.704 5.905 -10.381 1.00 96.62 147 GLN A CA 1
ATOM 1208 C C . GLN A 1 147 ? 17.900 5.126 -10.942 1.00 96.62 147 GLN A C 1
ATOM 1210 O O . GLN A 1 147 ? 18.449 5.524 -11.971 1.00 96.62 147 GLN A O 1
ATOM 1215 N N . GLN A 1 148 ? 18.274 4.002 -10.323 1.00 96.00 148 GLN A N 1
ATOM 1216 C CA . GLN A 1 148 ? 19.351 3.138 -10.821 1.00 96.00 148 GLN A CA 1
ATOM 1217 C C . GLN A 1 148 ? 19.035 2.573 -12.210 1.00 96.00 148 GLN A C 1
ATOM 1219 O O . GLN A 1 148 ? 19.890 2.586 -13.095 1.00 96.00 148 GLN A O 1
ATOM 1224 N N . ASP A 1 149 ? 17.803 2.117 -12.432 1.00 95.44 149 ASP A N 1
ATOM 1225 C CA . ASP A 1 149 ? 17.378 1.593 -13.732 1.00 95.44 149 ASP A CA 1
ATOM 1226 C C . ASP A 1 149 ? 17.387 2.682 -14.811 1.00 95.44 149 ASP A C 1
ATOM 1228 O O . ASP A 1 149 ? 17.846 2.448 -15.931 1.00 95.44 149 ASP A O 1
ATOM 1232 N N . LEU A 1 150 ? 16.964 3.902 -14.468 1.00 94.81 150 LEU A N 1
ATOM 1233 C CA . LEU A 1 150 ? 17.053 5.054 -15.364 1.00 94.81 150 LEU A CA 1
ATOM 1234 C C . LEU A 1 150 ? 18.508 5.384 -15.719 1.00 94.81 150 LEU A C 1
ATOM 1236 O O . LEU A 1 150 ? 18.799 5.692 -16.876 1.00 94.81 150 LEU A O 1
ATOM 1240 N N . GLN A 1 151 ? 19.427 5.309 -14.756 1.00 96.62 151 GLN A N 1
ATOM 1241 C CA . GLN A 1 151 ? 20.848 5.534 -15.010 1.00 96.62 151 GLN A CA 1
ATOM 1242 C C . GLN A 1 151 ? 21.431 4.465 -15.944 1.00 96.62 151 GLN A C 1
ATOM 1244 O O . GLN A 1 151 ? 22.058 4.810 -16.946 1.00 96.62 151 GLN A O 1
ATOM 1249 N N . ARG A 1 152 ? 21.146 3.182 -15.692 1.00 95.19 152 ARG A N 1
ATOM 1250 C CA . ARG A 1 152 ? 21.553 2.079 -16.580 1.00 95.19 152 ARG A CA 1
ATOM 1251 C C . ARG A 1 152 ? 21.026 2.262 -17.996 1.00 95.19 152 ARG A C 1
ATOM 1253 O O . ARG A 1 152 ? 21.749 2.011 -18.958 1.00 95.19 152 ARG A O 1
ATOM 1260 N N . LEU A 1 153 ? 19.779 2.712 -18.133 1.00 95.44 153 LEU A N 1
ATOM 1261 C CA . LEU A 1 153 ? 19.173 2.965 -19.435 1.00 95.44 153 LEU A CA 1
ATOM 1262 C C . LEU A 1 153 ? 19.891 4.098 -20.181 1.00 95.44 153 LEU A C 1
ATOM 1264 O O . LEU A 1 153 ? 20.154 3.959 -21.373 1.00 95.44 153 LEU A O 1
ATOM 1268 N N . LYS A 1 154 ? 20.265 5.180 -19.486 1.00 96.31 154 LYS A N 1
ATOM 1269 C CA . LYS A 1 154 ? 21.068 6.269 -20.068 1.00 96.31 154 LYS A CA 1
ATOM 1270 C C . LYS A 1 154 ? 22.441 5.784 -20.533 1.00 96.31 154 LYS A C 1
ATOM 1272 O O . LYS A 1 154 ? 22.855 6.102 -21.641 1.00 96.31 154 LYS A O 1
ATOM 1277 N N . GLU A 1 155 ? 23.129 4.989 -19.719 1.00 96.38 155 GLU A N 1
ATOM 1278 C CA . GLU A 1 155 ? 24.440 4.424 -20.069 1.00 96.38 155 GLU A CA 1
ATOM 1279 C C . GLU A 1 155 ? 24.356 3.438 -21.239 1.00 96.38 155 GLU A C 1
ATOM 1281 O O . GLU A 1 155 ? 25.235 3.400 -22.098 1.00 96.38 155 GLU A O 1
ATOM 1286 N N . HIS A 1 156 ? 23.303 2.621 -21.286 1.00 95.94 156 HIS A N 1
ATOM 1287 C CA . HIS A 1 156 ? 23.035 1.732 -22.411 1.00 95.94 156 HIS A CA 1
ATOM 1288 C C . HIS A 1 156 ? 22.761 2.522 -23.694 1.00 95.94 156 HIS A C 1
ATOM 1290 O O . HIS A 1 156 ? 23.313 2.207 -24.742 1.00 95.94 156 HIS A O 1
ATOM 1296 N N . TYR A 1 157 ? 21.949 3.576 -23.604 1.00 95.00 157 TYR A N 1
ATOM 1297 C CA . TYR A 1 157 ? 21.647 4.439 -24.738 1.00 95.00 157 TYR A CA 1
ATOM 1298 C C . TYR A 1 157 ? 22.907 5.126 -25.282 1.00 95.00 157 TYR A C 1
ATOM 1300 O O . TYR A 1 157 ? 23.172 5.027 -26.475 1.00 95.00 157 TYR A O 1
ATOM 1308 N N . LYS A 1 158 ? 23.751 5.694 -24.412 1.00 95.50 158 LYS A N 1
ATOM 1309 C CA . LYS A 1 158 ? 25.029 6.299 -24.821 1.00 95.50 158 LYS A CA 1
ATOM 1310 C C . LYS A 1 158 ? 25.952 5.296 -25.528 1.00 95.50 158 LYS A C 1
ATOM 1312 O O . LYS A 1 158 ? 26.504 5.596 -26.579 1.00 95.50 158 LYS A O 1
ATOM 1317 N N . ARG A 1 159 ? 26.084 4.076 -24.991 1.00 93.69 159 ARG A N 1
ATOM 1318 C CA . ARG A 1 159 ? 26.861 3.005 -25.645 1.00 93.69 159 ARG A CA 1
ATOM 1319 C C . ARG A 1 159 ? 26.295 2.631 -27.013 1.00 93.69 159 ARG A C 1
ATOM 1321 O O . ARG A 1 159 ? 27.057 2.332 -27.927 1.00 93.69 159 ARG A O 1
ATOM 1328 N N . ASN A 1 160 ? 24.973 2.638 -27.160 1.00 94.00 160 ASN A N 1
ATOM 1329 C CA . ASN A 1 160 ? 24.333 2.382 -28.444 1.00 94.00 160 ASN A CA 1
ATOM 1330 C C . ASN A 1 160 ? 24.592 3.500 -29.453 1.00 94.00 160 ASN A C 1
ATOM 1332 O O . ASN A 1 160 ? 24.828 3.181 -30.612 1.00 94.00 160 ASN A O 1
ATOM 1336 N N . GLU A 1 161 ? 24.589 4.767 -29.030 1.00 92.38 161 GLU A N 1
ATOM 1337 C CA . GLU A 1 161 ? 24.971 5.893 -29.893 1.00 92.38 161 GLU A CA 1
ATOM 1338 C C . GLU A 1 161 ? 26.417 5.739 -30.384 1.00 92.38 161 GLU A C 1
ATOM 1340 O O . GLU A 1 161 ? 26.652 5.727 -31.589 1.00 92.38 161 GLU A O 1
ATOM 1345 N N . GLU A 1 162 ? 27.368 5.483 -29.481 1.00 92.00 162 GLU A N 1
ATOM 1346 C CA . GLU A 1 162 ? 28.780 5.272 -29.842 1.00 92.00 162 GLU A CA 1
ATOM 1347 C C . GLU A 1 162 ? 28.975 4.064 -30.778 1.00 92.00 162 GLU A C 1
ATOM 1349 O O . GLU A 1 162 ? 29.778 4.098 -31.713 1.00 92.00 162 GLU A O 1
ATOM 1354 N N . ASN A 1 163 ? 28.247 2.969 -30.544 1.00 91.12 163 ASN A N 1
ATOM 1355 C CA . ASN A 1 163 ? 28.295 1.797 -31.416 1.00 91.12 163 ASN A CA 1
ATOM 1356 C C . ASN A 1 163 ? 27.657 2.073 -32.781 1.00 91.12 163 ASN A C 1
ATOM 1358 O O . ASN A 1 163 ? 28.167 1.592 -33.791 1.00 91.12 163 ASN A O 1
ATOM 1362 N N . ALA A 1 164 ? 26.572 2.846 -32.831 1.00 90.00 164 ALA A N 1
ATOM 1363 C CA . ALA A 1 164 ? 25.939 3.244 -34.081 1.00 90.00 164 ALA A CA 1
ATOM 1364 C C . ALA A 1 164 ? 26.878 4.120 -34.918 1.00 90.00 164 ALA A C 1
ATOM 1366 O O . ALA A 1 164 ? 27.038 3.858 -36.107 1.00 90.00 164 ALA A O 1
ATOM 1367 N N . GLU A 1 165 ? 27.562 5.089 -34.305 1.00 90.44 165 GLU A N 1
ATOM 1368 C CA . GLU A 1 165 ? 28.563 5.915 -34.991 1.00 90.44 165 GLU A CA 1
ATOM 1369 C C . GLU A 1 165 ? 29.711 5.074 -35.559 1.00 90.44 165 GLU A C 1
ATOM 1371 O O . GLU A 1 165 ? 30.103 5.278 -36.706 1.00 90.44 165 GLU A O 1
ATOM 1376 N N . LYS A 1 166 ? 30.199 4.072 -34.813 1.00 89.69 166 LYS A N 1
ATOM 1377 C CA . LYS A 1 166 ? 31.209 3.122 -35.316 1.00 89.69 166 LYS A CA 1
ATOM 1378 C C . LYS A 1 166 ? 30.695 2.316 -36.506 1.00 89.69 166 LYS A C 1
ATOM 1380 O O . LYS A 1 166 ? 31.390 2.216 -37.510 1.00 89.69 166 LYS A O 1
ATOM 1385 N N . ILE A 1 167 ? 29.472 1.786 -36.422 1.00 84.19 167 ILE A N 1
ATOM 1386 C CA . ILE A 1 167 ? 28.852 1.034 -37.523 1.00 84.19 167 ILE A CA 1
ATOM 1387 C C . ILE A 1 167 ? 28.712 1.921 -38.765 1.00 84.19 167 ILE A C 1
ATOM 1389 O O . ILE A 1 167 ? 29.021 1.474 -39.868 1.00 84.19 167 ILE A O 1
ATOM 1393 N N . ILE A 1 168 ? 28.279 3.173 -38.601 1.00 86.94 168 ILE A N 1
ATOM 1394 C CA . ILE A 1 168 ? 28.157 4.133 -39.704 1.00 86.94 168 ILE A CA 1
ATOM 1395 C C . ILE A 1 168 ? 29.536 4.443 -40.293 1.00 86.94 168 ILE A C 1
ATOM 1397 O O . ILE A 1 168 ? 29.698 4.375 -41.510 1.00 86.94 168 ILE A O 1
ATOM 1401 N N . ALA A 1 169 ? 30.538 4.739 -39.461 1.00 88.31 169 ALA A N 1
ATOM 1402 C CA . ALA A 1 169 ? 31.900 5.019 -39.912 1.00 88.31 169 ALA A CA 1
ATOM 1403 C C . ALA A 1 169 ? 32.498 3.834 -40.687 1.00 88.31 169 ALA A C 1
ATOM 1405 O O . ALA A 1 169 ? 33.062 4.024 -41.766 1.00 88.31 169 ALA A O 1
ATOM 1406 N N . ASP A 1 170 ? 32.302 2.610 -40.193 1.00 84.50 170 ASP A N 1
ATOM 1407 C CA . ASP A 1 170 ? 32.740 1.382 -40.858 1.00 84.50 170 ASP A CA 1
ATOM 1408 C C . ASP A 1 170 ? 32.020 1.176 -42.199 1.00 84.50 170 ASP A C 1
ATOM 1410 O O . ASP A 1 170 ? 32.652 0.820 -43.197 1.00 84.50 170 ASP A O 1
ATOM 1414 N N . GLN A 1 171 ? 30.706 1.419 -42.254 1.00 83.56 171 GLN A N 1
ATOM 1415 C CA . GLN A 1 171 ? 29.926 1.335 -43.492 1.00 83.56 171 GLN A CA 1
ATOM 1416 C C . GLN A 1 171 ? 30.380 2.372 -44.523 1.00 83.56 171 GLN A C 1
ATOM 1418 O O . GLN A 1 171 ? 30.589 2.026 -45.686 1.00 83.56 171 GLN A O 1
ATOM 1423 N N . VAL A 1 172 ? 30.580 3.626 -44.113 1.00 86.50 172 VAL A N 1
ATOM 1424 C CA . VAL A 1 172 ? 31.105 4.685 -44.988 1.00 86.50 172 VAL A CA 1
ATOM 1425 C C . VAL A 1 172 ? 32.503 4.313 -45.485 1.00 86.50 172 VAL A C 1
ATOM 1427 O O . VAL A 1 172 ? 32.759 4.381 -46.686 1.00 86.50 172 VAL A O 1
ATOM 1430 N N . GLY A 1 173 ? 33.379 3.821 -44.603 1.00 85.25 173 GLY A N 1
ATOM 1431 C CA . GLY A 1 173 ? 34.705 3.324 -44.972 1.00 85.25 173 GLY A CA 1
ATOM 1432 C C . GLY A 1 173 ? 34.654 2.211 -46.025 1.00 85.25 173 GLY A C 1
ATOM 1433 O O . GLY A 1 173 ? 35.406 2.248 -46.998 1.00 85.25 173 GLY A O 1
ATOM 1434 N N . GLN A 1 174 ? 33.722 1.260 -45.895 1.00 80.44 174 GLN A N 1
ATOM 1435 C CA . GLN A 1 174 ? 33.497 0.215 -46.902 1.00 80.44 174 GLN A CA 1
ATOM 1436 C C . GLN A 1 174 ? 33.015 0.775 -48.245 1.00 80.44 174 GLN A C 1
ATOM 1438 O O . GLN A 1 174 ? 33.457 0.307 -49.297 1.00 80.44 174 GLN A O 1
ATOM 1443 N N . LEU A 1 175 ? 32.110 1.756 -48.235 1.00 82.62 175 LEU A N 1
ATOM 1444 C CA . LEU A 1 175 ? 31.579 2.365 -49.458 1.00 82.62 175 LEU A CA 1
ATOM 1445 C C . LEU A 1 175 ? 32.653 3.136 -50.237 1.00 82.62 175 LEU A C 1
ATOM 1447 O O . LEU A 1 175 ? 32.622 3.132 -51.469 1.00 82.62 175 LEU A O 1
ATOM 1451 N N . CYS A 1 176 ? 33.631 3.716 -49.541 1.00 84.38 176 CYS A N 1
ATOM 1452 C CA . CYS A 1 176 ? 34.765 4.419 -50.142 1.00 84.38 176 CYS A CA 1
ATOM 1453 C C . CYS A 1 176 ? 35.799 3.491 -50.812 1.00 84.38 176 CYS A C 1
ATOM 1455 O O . CYS A 1 176 ? 36.662 3.974 -51.542 1.00 84.38 176 CYS A O 1
ATOM 1457 N N . LEU A 1 177 ? 35.730 2.170 -50.606 1.00 82.88 177 LEU A N 1
ATOM 1458 C CA . LEU A 1 177 ? 36.629 1.208 -51.254 1.00 82.88 177 LEU A CA 1
ATOM 1459 C C . LEU A 1 177 ? 36.106 0.770 -52.639 1.00 82.88 177 LEU A C 1
ATOM 1461 O O . LEU A 1 177 ? 34.888 0.736 -52.857 1.00 82.88 177 LEU A O 1
ATOM 1465 N N . PRO A 1 178 ? 36.985 0.351 -53.572 1.00 84.31 178 PRO A N 1
ATOM 1466 C CA . PRO A 1 178 ? 36.573 -0.258 -54.838 1.00 84.31 178 PRO A CA 1
ATOM 1467 C C . PRO A 1 178 ? 35.745 -1.543 -54.624 1.00 84.31 178 PRO A C 1
ATOM 1469 O O . PRO A 1 178 ? 36.047 -2.303 -53.696 1.00 84.31 178 PRO A O 1
ATOM 1472 N N . PRO A 1 179 ? 34.738 -1.846 -55.474 1.00 77.19 179 PRO A N 1
ATOM 1473 C CA . PRO A 1 179 ? 33.791 -2.954 -55.270 1.00 77.19 179 PRO A CA 1
ATOM 1474 C C . PRO A 1 179 ? 34.434 -4.322 -54.994 1.00 77.19 179 PRO A C 1
ATOM 1476 O O . PRO A 1 179 ? 33.939 -5.087 -54.165 1.00 77.19 179 PRO A O 1
ATOM 1479 N N . GLU A 1 180 ? 35.568 -4.608 -55.633 1.00 77.56 180 GLU A N 1
ATOM 1480 C CA . GLU A 1 180 ? 36.318 -5.864 -55.499 1.00 77.56 180 GLU A CA 1
ATOM 1481 C C . GLU A 1 180 ? 36.927 -6.064 -54.098 1.00 77.56 180 GLU A C 1
ATOM 1483 O O . GLU A 1 180 ? 37.113 -7.195 -53.645 1.00 77.56 180 GLU A O 1
ATOM 1488 N N . GLN A 1 181 ? 37.205 -4.971 -53.378 1.00 73.31 181 GLN A N 1
ATOM 1489 C CA . GLN A 1 181 ? 37.843 -4.989 -52.058 1.00 73.31 181 GLN A CA 1
ATOM 1490 C C . GLN A 1 181 ? 36.828 -4.953 -50.901 1.00 73.31 181 GLN A C 1
ATOM 1492 O O . GLN A 1 181 ? 37.152 -5.375 -49.788 1.00 73.31 181 GLN A O 1
ATOM 1497 N N . ARG A 1 182 ? 35.573 -4.550 -51.158 1.00 72.50 182 ARG A N 1
ATOM 1498 C CA . ARG A 1 182 ? 34.510 -4.431 -50.136 1.00 72.50 182 ARG A CA 1
ATOM 1499 C C . ARG A 1 182 ? 34.188 -5.761 -49.446 1.00 72.50 182 ARG A C 1
ATOM 1501 O O . ARG A 1 182 ? 34.064 -5.813 -48.224 1.00 72.50 182 ARG A O 1
ATOM 1508 N N . ARG A 1 183 ? 34.126 -6.865 -50.208 1.00 64.69 183 ARG A N 1
ATOM 1509 C CA . ARG A 1 183 ? 33.816 -8.216 -49.684 1.00 64.69 183 ARG A CA 1
ATOM 1510 C C . ARG A 1 183 ? 34.865 -8.744 -48.692 1.00 64.69 183 ARG A C 1
ATOM 1512 O O . ARG A 1 183 ? 34.515 -9.508 -47.798 1.00 64.69 183 ARG A O 1
ATOM 1519 N N . LYS A 1 184 ? 36.131 -8.323 -48.820 1.00 63.47 184 LYS A N 1
ATOM 1520 C CA . LYS A 1 184 ? 37.239 -8.754 -47.944 1.00 63.47 184 LYS A CA 1
ATOM 1521 C C . LYS A 1 184 ? 37.304 -7.967 -46.628 1.00 63.47 184 LYS A C 1
ATOM 1523 O O . LYS A 1 184 ? 37.834 -8.477 -45.644 1.00 63.47 184 LYS A O 1
ATOM 1528 N N . PHE A 1 185 ? 36.761 -6.748 -46.597 1.00 60.62 185 PHE A N 1
ATOM 1529 C CA . PHE A 1 185 ? 36.740 -5.895 -45.405 1.00 60.62 185 PHE A CA 1
ATOM 1530 C C . PHE A 1 185 ? 35.711 -6.385 -44.371 1.00 60.62 185 PHE A C 1
ATOM 1532 O O . PHE A 1 185 ? 36.041 -6.534 -43.198 1.00 60.62 185 PHE A O 1
ATOM 1539 N N . GLY A 1 186 ? 34.500 -6.751 -44.815 1.00 55.97 186 GLY A N 1
ATOM 1540 C CA . GLY A 1 186 ? 33.443 -7.264 -43.930 1.00 55.97 186 GLY A CA 1
ATOM 1541 C C . GLY A 1 186 ? 33.769 -8.608 -43.256 1.00 55.97 186 GLY A C 1
ATOM 1542 O O . GLY A 1 186 ? 33.375 -8.838 -42.116 1.00 55.97 186 GLY A O 1
ATOM 1543 N N . GLN A 1 187 ? 34.546 -9.483 -43.906 1.00 55.47 187 GLN A N 1
ATOM 1544 C CA . GLN A 1 187 ? 34.914 -10.797 -43.352 1.00 55.47 187 GLN A CA 1
ATOM 1545 C C . GLN A 1 187 ? 35.912 -10.732 -42.183 1.00 55.47 187 GLN A C 1
ATOM 1547 O O . GLN A 1 187 ? 35.898 -11.621 -41.336 1.00 55.47 187 GLN A O 1
ATOM 1552 N N . LYS A 1 188 ? 36.745 -9.685 -42.076 1.00 54.03 188 LYS A N 1
ATOM 1553 C CA . LYS A 1 188 ? 37.709 -9.549 -40.964 1.00 54.03 188 LYS A CA 1
ATOM 1554 C C . LYS A 1 188 ? 37.058 -9.209 -39.616 1.00 54.03 188 LYS A C 1
ATOM 1556 O O . LYS A 1 188 ? 37.698 -9.396 -38.586 1.00 54.03 188 LYS A O 1
ATOM 1561 N N . MET A 1 189 ? 35.806 -8.746 -39.609 1.00 52.16 189 MET A N 1
ATOM 1562 C CA . MET A 1 189 ? 35.124 -8.253 -38.401 1.00 52.16 189 MET A CA 1
ATOM 1563 C C . MET A 1 189 ? 34.031 -9.196 -37.869 1.00 52.16 189 MET A C 1
ATOM 1565 O O . MET A 1 189 ? 33.658 -9.088 -36.708 1.00 52.16 189 MET A O 1
ATOM 1569 N N . ILE A 1 190 ? 33.564 -10.168 -38.663 1.00 50.00 190 ILE A N 1
ATOM 1570 C CA . ILE A 1 190 ? 32.566 -11.174 -38.232 1.00 50.00 190 ILE A CA 1
ATOM 1571 C C . ILE A 1 190 ? 33.212 -12.285 -37.365 1.00 50.00 190 ILE A C 1
ATOM 1573 O O . ILE A 1 190 ? 32.520 -13.046 -36.697 1.00 50.00 190 ILE A O 1
ATOM 1577 N N . GLY A 1 191 ? 34.548 -12.365 -37.329 1.00 45.06 191 GLY A N 1
ATOM 1578 C CA . GLY A 1 191 ? 35.300 -13.429 -36.650 1.00 45.06 191 GLY A CA 1
ATOM 1579 C C . GLY A 1 191 ? 35.683 -13.186 -35.185 1.00 45.06 191 GLY A C 1
ATOM 1580 O O . GLY A 1 191 ? 36.323 -14.058 -34.602 1.00 45.06 191 GLY A O 1
ATOM 1581 N N . LYS A 1 192 ? 35.343 -12.044 -34.570 1.00 44.66 192 LYS A N 1
ATOM 1582 C CA . LYS A 1 192 ? 35.533 -11.872 -33.120 1.00 44.66 192 LYS A CA 1
ATOM 1583 C C . LYS A 1 192 ? 34.208 -12.148 -32.413 1.00 44.66 192 LYS A C 1
ATOM 1585 O O . LYS A 1 192 ? 33.291 -11.340 -32.556 1.00 44.66 192 LYS A O 1
ATOM 1590 N N . PRO A 1 193 ? 34.075 -13.272 -31.685 1.00 39.59 193 PRO A N 1
ATOM 1591 C CA . PRO A 1 193 ? 32.885 -13.510 -30.893 1.00 39.59 193 PRO A CA 1
ATOM 1592 C C . PRO A 1 193 ? 32.752 -12.362 -29.897 1.00 39.59 193 PRO A C 1
ATOM 1594 O O . PRO A 1 193 ? 33.706 -12.008 -29.206 1.00 39.59 193 PRO A O 1
ATOM 1597 N N . VAL A 1 194 ? 31.566 -11.762 -29.852 1.00 49.84 194 VAL A N 1
ATOM 1598 C CA . VAL A 1 194 ? 31.166 -10.918 -28.732 1.00 49.84 194 VAL A CA 1
ATOM 1599 C C . VAL A 1 194 ? 31.246 -11.821 -27.505 1.00 49.84 194 VAL A C 1
ATOM 1601 O O . VAL A 1 194 ? 30.444 -12.745 -27.369 1.00 49.84 194 VAL A O 1
ATOM 1604 N N . GLU A 1 195 ? 32.268 -11.635 -26.669 1.00 40.72 195 GLU A N 1
ATOM 1605 C CA . GLU A 1 195 ? 32.373 -12.332 -25.392 1.00 40.72 195 GLU A CA 1
ATOM 1606 C C . GLU A 1 195 ? 31.117 -11.999 -24.588 1.00 40.72 195 GLU A C 1
ATOM 1608 O O . GLU A 1 195 ? 30.927 -10.886 -24.095 1.00 40.72 195 GLU A O 1
ATOM 1613 N N . ASN A 1 196 ? 30.210 -12.969 -24.518 1.00 45.22 196 ASN A N 1
ATOM 1614 C CA . ASN A 1 196 ? 29.056 -12.910 -23.647 1.00 45.22 196 ASN A CA 1
ATOM 1615 C C . ASN A 1 196 ? 29.577 -12.769 -22.216 1.00 45.22 196 ASN A C 1
ATOM 1617 O O . ASN A 1 196 ? 30.157 -13.706 -21.666 1.00 45.22 196 ASN A O 1
ATOM 1621 N N . HIS A 1 197 ? 29.369 -11.600 -21.611 1.00 38.78 197 HIS A N 1
ATOM 1622 C CA . HIS A 1 197 ? 29.602 -11.424 -20.185 1.00 38.78 197 HIS A CA 1
ATOM 1623 C C . HIS A 1 197 ? 28.830 -12.508 -19.412 1.00 38.78 197 HIS A C 1
ATOM 1625 O O . HIS A 1 197 ? 27.627 -12.684 -19.644 1.00 38.78 197 HIS A O 1
ATOM 1631 N N . PRO A 1 198 ? 29.483 -13.253 -18.501 1.00 44.88 198 PRO A N 1
ATOM 1632 C CA . PRO A 1 198 ? 28.821 -14.312 -17.765 1.00 44.88 198 PRO A CA 1
ATOM 1633 C C . PRO A 1 198 ? 27.732 -13.710 -16.880 1.00 44.88 198 PRO A C 1
ATOM 1635 O O . PRO A 1 198 ? 27.977 -12.857 -16.026 1.00 44.88 198 PRO A O 1
ATOM 1638 N N . SER A 1 199 ? 26.511 -14.199 -17.088 1.00 44.03 199 SER A N 1
ATOM 1639 C CA . SER A 1 199 ? 25.389 -14.017 -16.176 1.00 44.03 199 SER A CA 1
ATOM 1640 C C . SER A 1 199 ? 25.742 -14.676 -14.843 1.00 44.03 199 SER A C 1
ATOM 1642 O O . SER A 1 199 ? 25.516 -15.868 -14.646 1.00 44.03 199 SER A O 1
ATOM 1644 N N . ALA A 1 200 ? 26.332 -13.915 -13.923 1.00 40.34 200 ALA A N 1
ATOM 1645 C CA . ALA A 1 200 ? 26.535 -14.347 -12.549 1.00 40.34 200 ALA A CA 1
ATOM 1646 C C . ALA A 1 200 ? 25.190 -14.309 -11.808 1.00 40.34 200 ALA A C 1
ATOM 1648 O O . ALA A 1 200 ? 24.869 -13.367 -11.087 1.00 40.34 200 ALA A O 1
ATOM 1649 N N . VAL A 1 201 ? 24.398 -15.363 -11.995 1.00 45.41 201 VAL A N 1
ATOM 1650 C CA . VAL A 1 201 ? 23.359 -15.764 -11.047 1.00 45.41 201 VAL A CA 1
ATOM 1651 C C . VAL A 1 201 ? 24.083 -16.394 -9.857 1.00 45.41 201 VAL A C 1
ATOM 1653 O O . VAL A 1 201 ? 24.533 -17.536 -9.936 1.00 45.41 201 VAL A O 1
ATOM 1656 N N . LYS A 1 202 ? 24.227 -15.655 -8.753 1.00 43.78 202 LYS A N 1
ATOM 1657 C CA . LYS A 1 202 ? 24.493 -16.261 -7.443 1.00 43.78 202 LYS A CA 1
ATOM 1658 C C . LYS A 1 202 ? 23.165 -16.418 -6.704 1.00 43.78 202 LYS A C 1
ATOM 1660 O O . LYS A 1 202 ? 22.399 -15.462 -6.6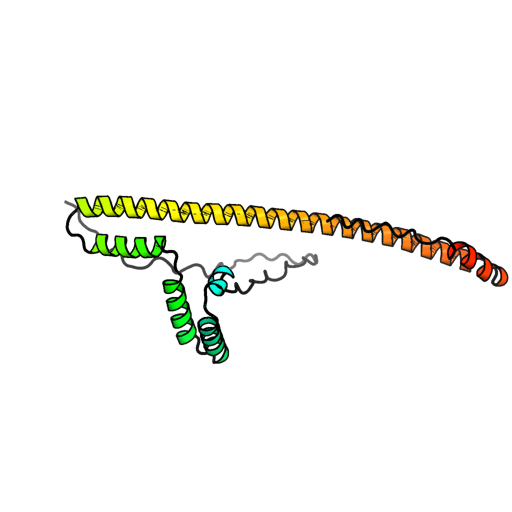03 1.00 43.78 202 LYS A O 1
ATOM 1665 N N . LYS A 1 203 ? 22.920 -17.666 -6.300 1.00 45.66 203 LYS A N 1
ATOM 1666 C CA . LYS A 1 203 ? 21.861 -18.119 -5.393 1.00 45.66 203 LYS A CA 1
ATOM 1667 C C . LYS A 1 203 ? 22.022 -17.502 -4.010 1.00 45.66 203 LYS A C 1
ATOM 1669 O O . LYS A 1 203 ? 23.188 -17.242 -3.636 1.00 45.66 203 LYS A O 1
#

Radius of gyration: 33.9 Å; Cα contacts (8 Å, |Δi|>4): 36; chains: 1; bounding box: 66×59×94 Å

Foldseek 3Di:
DDDDDDDDDDDPDDDDDDDDDDDDDDDDDDPDPDPPPPPPPPPPPPPPVVLVVPDDPVLVVVLVVCVVVVVVVVNVVSVVVSCVVPPDVLVVVLVVLVVVLVPDPDPVSVVVSVVVNVVSVVVVVVVVVVVVVVVVVVVVVVVVVVVVVVVVVVVVVVVVVVVVVVVVVLVVVLVPDDPVCSVVSVVVPVPDPPPDDDPPPDD

pLDDT: mean 73.99, std 22.84, range [32.78, 96.62]

Solvent-accessible surface area (backbone atoms only — not comparable to full-atom values): 12821 Å² total; per-residue (Å²): 135,8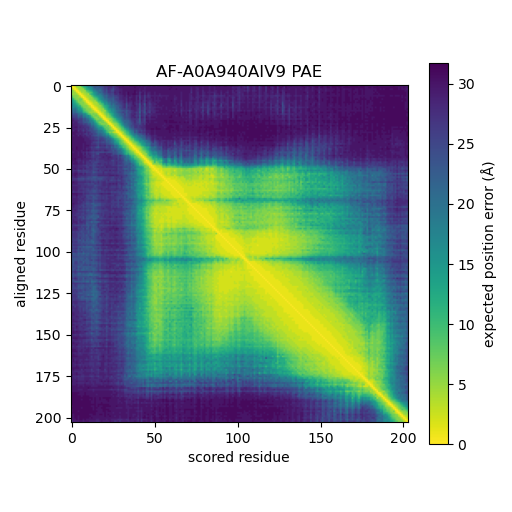5,81,87,85,79,81,90,70,91,82,89,89,85,85,92,78,89,81,87,82,88,84,90,80,92,77,86,86,79,94,65,88,72,77,68,78,66,77,78,74,74,68,77,73,65,71,58,69,73,60,62,70,71,50,51,74,65,59,48,49,53,49,51,49,29,58,74,70,64,42,61,65,63,38,51,52,53,53,49,53,51,48,61,72,71,44,58,66,70,59,55,50,43,53,54,48,51,52,49,47,73,69,52,86,52,67,70,60,39,52,53,47,49,54,52,47,49,52,52,49,52,52,52,51,48,55,53,50,52,52,49,52,52,52,51,54,53,50,50,54,51,49,54,50,53,52,53,53,52,50,51,50,51,55,51,50,52,52,47,51,57,50,48,53,49,53,50,52,53,51,52,56,44,67,75,42,60,79,87,54,36,70,65,58,59,61,72,64,74,73,62,78,80,78,73,76,79,82,80,80,78,132

Nearest PDB structures (foldseek):
  4ilo-assembly1_A  TM=3.121E-01  e=6.430E+00  Chlamydia trachomatis L2/434/Bu

Sequence (203 aa):
MISSIRKISVLFLAVLFSAAGFSGEEVSPVSGAEKKAGPVKHFRRRPPKIFWSKLSSEERAQIDQLARSGKKDELRKRMRELFYKYRPEEMKRLDVLSDRYLKSKDEAERLSIRKEMETLSRALFRKRQDFTKNNIADTEKQLERAQQDLQRLKEHYKRNEENAEKIIADQVGQLCLPPEQRRKFGQKMIGKPVENHPSAVKK

Secondary structure (DSSP, 8-state):
---------S--S---------------------------------S-HHHHHHS-HHHHHHHHHHHHTT-HHHHHHHHHHHHHHTS-HHHHHHHHHHHHHHH---HHHHHHHHHHHHHHHHHHHHHHHHHHHHHHHHHHHHHHHHHHHHHHHHHHHHHHHHHHHHHHHHHHHHHTS-HHHHHHHHHTTTTS-----------